Protein AF-A0A948Q595-F1 (afdb_monomer_lite)

Sequence (210 aa):
MTTESRTPGRPGGRPDWNRAIAPFSRSDTRKAVAQLLNTIIPYLAVLALMVISRVEGWPYAATLAMAPVAAALSIRIFIFFHDCCHDSYFTSRRANRIVGYITGILTFTPFDAWKRSHNIHHATAGDLDNRGTGDVWTMTVEEYLKAPRLTRLGYRLVRNPFFLLLVVPFWLSMIAYRIPDRGSGWGAVSSVMITNLALAGIFTVAALTV

Secondary structure (DSSP, 8-state):
------PPPPTTPPPTHHHHHGGGSS--HHHHHHHHHHHHHHHHHHHHHHHHHHHTT--HHHHHHHHHHHHHHHHHHHHHHHHHHTT-SSS-HHHHHHHHHHHHHHTT--HHHHHHHHHHHHHHTT-SSS--SS------HHHHHHS-HHHHHHHHHHTSHHIIIIIHHHHHHHTGGGSPPTTS-HHHHHHHHHHHHHHHHHHHHHHHH-

Structure (mmCIF, N/CA/C/O backbone):
data_AF-A0A948Q595-F1
#
_entry.id   AF-A0A948Q595-F1
#
loop_
_atom_site.group_PDB
_atom_site.id
_atom_site.type_symbol
_atom_site.label_atom_id
_atom_site.label_alt_id
_atom_site.label_comp_id
_atom_site.label_asym_id
_atom_site.label_entity_id
_atom_site.label_seq_id
_atom_site.pdbx_PDB_ins_code
_atom_site.Cartn_x
_atom_site.Cartn_y
_atom_site.Cartn_z
_atom_site.occupancy
_atom_site.B_iso_or_equiv
_atom_site.auth_seq_id
_atom_site.auth_comp_id
_atom_site.auth_asym_id
_atom_site.auth_atom_id
_atom_site.pdbx_PDB_model_num
ATOM 1 N N . MET A 1 1 ? -2.952 29.008 -37.818 1.00 40.03 1 MET A N 1
ATOM 2 C CA . MET A 1 1 ? -2.455 27.654 -37.497 1.00 40.03 1 MET A CA 1
ATOM 3 C C . MET A 1 1 ? -0.938 27.751 -37.409 1.00 40.03 1 MET A C 1
ATOM 5 O O . MET A 1 1 ? -0.255 27.614 -38.410 1.00 40.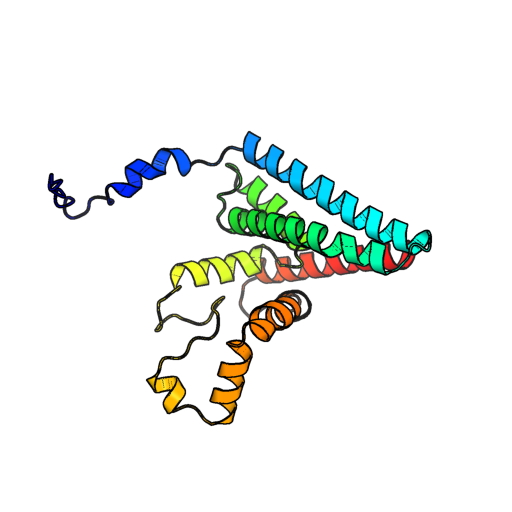03 1 MET A O 1
ATOM 9 N N . THR A 1 2 ? -0.417 28.173 -36.256 1.00 37.12 2 THR A N 1
ATOM 10 C CA . THR A 1 2 ? 1.023 28.371 -36.043 1.00 37.12 2 THR A CA 1
ATOM 11 C C . THR A 1 2 ? 1.636 27.040 -35.635 1.00 37.12 2 THR A C 1
ATOM 13 O O . THR A 1 2 ? 1.419 26.556 -34.528 1.00 37.12 2 THR A O 1
ATOM 16 N N . THR A 1 3 ? 2.350 26.416 -36.564 1.00 43.66 3 THR A N 1
ATOM 17 C CA . THR A 1 3 ? 3.189 25.246 -36.317 1.00 43.66 3 THR A CA 1
ATOM 18 C C . THR A 1 3 ? 4.370 25.658 -35.442 1.00 43.66 3 THR A C 1
ATOM 20 O O . THR A 1 3 ? 5.313 26.274 -35.935 1.00 43.66 3 THR A O 1
ATOM 23 N N . GLU A 1 4 ? 4.323 25.343 -34.148 1.00 45.69 4 GLU A N 1
ATOM 24 C CA . GLU A 1 4 ? 5.516 25.388 -33.301 1.00 45.69 4 GLU A CA 1
ATOM 25 C C . GLU A 1 4 ? 6.527 24.359 -33.818 1.00 45.69 4 GLU A C 1
ATOM 27 O O . GLU A 1 4 ? 6.273 23.151 -33.845 1.00 45.69 4 GLU A O 1
ATOM 32 N N . SER A 1 5 ? 7.683 24.848 -34.264 1.00 44.41 5 SER A N 1
ATOM 33 C CA . SER A 1 5 ? 8.807 24.015 -34.665 1.00 44.41 5 SER A CA 1
ATOM 34 C C . SER A 1 5 ? 9.354 23.283 -33.438 1.00 44.41 5 SER A C 1
ATOM 36 O O . SER A 1 5 ? 9.966 23.899 -32.565 1.00 44.41 5 SER A O 1
ATOM 38 N N . ARG A 1 6 ? 9.164 21.962 -33.369 1.00 51.53 6 ARG A N 1
ATOM 39 C CA . ARG A 1 6 ? 9.887 21.114 -32.415 1.00 51.53 6 ARG A CA 1
ATOM 40 C C . ARG A 1 6 ? 11.368 21.123 -32.778 1.00 51.53 6 ARG A C 1
ATOM 42 O O . ARG A 1 6 ? 11.772 20.500 -33.758 1.00 51.53 6 ARG A O 1
ATOM 49 N N . THR A 1 7 ? 12.173 21.824 -31.991 1.00 52.84 7 THR A N 1
ATOM 50 C CA . THR A 1 7 ? 13.632 21.749 -32.066 1.00 52.84 7 THR A CA 1
ATOM 51 C C . THR A 1 7 ? 14.056 20.295 -31.814 1.00 52.84 7 THR A C 1
ATOM 53 O O . THR A 1 7 ? 13.640 19.721 -30.804 1.00 52.84 7 THR A O 1
ATOM 56 N N . PRO A 1 8 ? 14.854 19.659 -32.689 1.00 51.06 8 PRO A N 1
ATOM 57 C CA . PRO A 1 8 ? 15.355 18.317 -32.426 1.00 51.06 8 PRO A CA 1
ATOM 58 C C . PRO A 1 8 ? 16.259 18.371 -31.191 1.00 51.06 8 PRO A C 1
ATOM 60 O O . PRO A 1 8 ? 17.241 19.116 -31.165 1.00 51.06 8 PRO A O 1
ATOM 63 N N . GLY A 1 9 ? 15.916 17.610 -30.151 1.00 54.44 9 GLY A N 1
ATOM 64 C CA . GLY A 1 9 ? 16.752 17.487 -28.960 1.00 54.44 9 GLY A CA 1
ATOM 65 C C . GLY A 1 9 ? 18.162 17.021 -29.338 1.00 54.44 9 GLY A C 1
ATOM 66 O O . GLY A 1 9 ? 18.325 16.113 -30.152 1.00 54.44 9 GLY A O 1
ATOM 67 N N . ARG A 1 10 ? 19.188 17.659 -28.759 1.00 52.84 10 ARG A N 1
ATOM 68 C CA . ARG A 1 10 ? 20.603 17.284 -28.942 1.00 52.84 10 ARG A CA 1
ATOM 69 C C . ARG A 1 10 ? 20.800 15.775 -28.693 1.00 52.84 10 ARG A C 1
ATOM 71 O O . ARG A 1 10 ? 20.307 15.291 -27.670 1.00 52.84 10 ARG A O 1
ATOM 78 N N . PRO A 1 11 ? 21.573 15.047 -29.527 1.00 48.09 11 PRO A N 1
ATOM 79 C CA . PRO A 1 11 ? 21.903 13.651 -29.251 1.00 48.09 11 PRO A CA 1
ATOM 80 C C . PRO A 1 11 ? 22.629 13.562 -27.901 1.00 48.09 11 PRO A C 1
ATOM 82 O O . PRO A 1 11 ? 23.635 14.238 -27.694 1.00 48.09 11 PRO A O 1
ATOM 85 N N . GLY A 1 12 ? 22.081 12.791 -26.958 1.00 64.50 12 GLY A N 1
ATOM 86 C CA . GLY A 1 12 ? 22.625 12.631 -25.601 1.00 64.50 12 GLY A CA 1
ATOM 87 C C . GLY A 1 12 ? 22.124 13.632 -24.546 1.00 64.50 12 GLY A C 1
ATOM 88 O O . GLY A 1 12 ? 22.499 13.523 -23.380 1.00 64.50 12 GLY A O 1
ATOM 89 N N . GLY A 1 13 ? 21.263 14.591 -24.907 1.00 72.12 13 GLY A N 1
ATOM 90 C CA . GLY A 1 13 ? 20.607 15.484 -23.947 1.00 72.12 13 GLY A CA 1
ATOM 91 C C . GLY A 1 13 ? 19.367 14.845 -23.314 1.00 72.12 13 GLY A C 1
ATOM 92 O O . GLY A 1 13 ? 18.586 14.185 -23.995 1.00 72.12 13 GLY A O 1
ATOM 93 N N . ARG A 1 14 ? 19.144 15.064 -22.010 1.00 79.62 14 ARG A N 1
ATOM 94 C CA . ARG A 1 14 ? 17.856 14.725 -21.381 1.00 79.62 14 ARG A CA 1
ATOM 95 C C . ARG A 1 14 ? 16.723 15.477 -22.109 1.00 79.62 14 ARG A C 1
ATOM 97 O O . ARG A 1 14 ? 16.897 16.671 -22.347 1.00 79.62 14 ARG A O 1
ATOM 104 N N . PRO A 1 15 ? 15.581 14.828 -22.413 1.00 87.06 15 PRO A N 1
ATOM 105 C CA . PRO A 1 15 ? 14.435 15.476 -23.054 1.00 87.06 15 PRO A CA 1
ATOM 106 C C . PRO A 1 15 ? 13.985 16.763 -22.350 1.00 87.06 15 PRO A C 1
ATOM 108 O O . PRO A 1 15 ? 14.062 16.836 -21.123 1.00 87.06 15 PRO A O 1
ATOM 111 N N . ASP A 1 16 ? 13.436 17.728 -23.093 1.00 86.50 16 ASP A N 1
ATOM 112 C CA . ASP A 1 16 ? 13.037 19.045 -22.563 1.00 86.50 16 ASP A CA 1
ATOM 113 C C . ASP A 1 16 ? 12.030 18.968 -21.406 1.00 86.50 16 ASP A C 1
ATOM 115 O O . ASP A 1 16 ? 12.093 19.766 -20.465 1.00 86.50 16 ASP A O 1
ATOM 119 N N . TRP A 1 17 ? 11.164 17.948 -21.401 1.00 90.06 17 TRP A N 1
ATOM 120 C CA . TRP A 1 17 ? 10.219 17.719 -20.307 1.00 90.06 17 TRP A CA 1
ATOM 121 C C . TRP A 1 17 ? 10.916 17.494 -18.957 1.00 90.06 17 TRP A C 1
ATOM 123 O O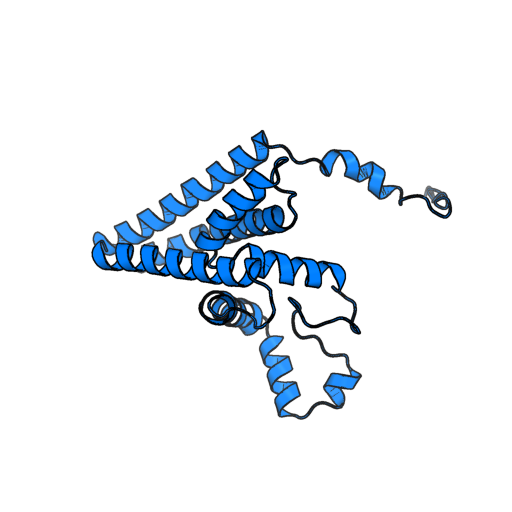 . TRP A 1 17 ? 10.357 17.873 -17.933 1.00 90.06 17 TRP A O 1
ATOM 133 N N . ASN A 1 18 ? 12.157 16.981 -18.923 1.00 90.50 18 ASN A N 1
ATOM 134 C CA . ASN A 1 18 ? 12.906 16.817 -17.670 1.00 90.50 18 ASN A CA 1
ATOM 135 C C . ASN A 1 18 ? 13.156 18.155 -16.968 1.00 90.50 18 ASN A C 1
ATOM 137 O O . ASN A 1 18 ? 13.103 18.223 -15.742 1.00 90.50 18 ASN A O 1
ATOM 141 N N . ARG A 1 19 ? 13.430 19.225 -17.728 1.00 87.81 19 ARG A N 1
ATOM 142 C CA . ARG A 1 19 ? 13.610 20.566 -17.151 1.00 87.81 19 ARG A CA 1
ATOM 143 C C . ARG A 1 19 ? 12.286 21.119 -16.640 1.00 87.81 19 ARG A C 1
ATOM 145 O O . ARG A 1 19 ? 12.264 21.705 -15.563 1.00 87.81 19 ARG A O 1
ATOM 152 N N . ALA A 1 20 ? 11.200 20.884 -17.377 1.00 90.06 20 ALA A N 1
ATOM 153 C CA . ALA A 1 20 ? 9.863 21.319 -16.987 1.00 90.06 20 ALA A CA 1
ATOM 154 C C . ALA A 1 20 ? 9.392 20.667 -15.673 1.00 90.06 20 ALA A C 1
ATOM 156 O O . ALA A 1 20 ? 8.748 21.332 -14.865 1.00 90.06 20 ALA A O 1
ATOM 157 N N . ILE A 1 21 ? 9.750 19.399 -15.422 1.00 91.31 21 ILE A N 1
ATOM 158 C CA . ILE A 1 21 ? 9.333 18.688 -14.201 1.00 91.31 21 ILE A CA 1
ATOM 159 C C . ILE A 1 21 ? 10.307 18.817 -13.019 1.00 91.31 21 ILE A C 1
ATOM 161 O O . ILE A 1 21 ? 9.942 18.481 -11.894 1.00 91.31 21 ILE A O 1
ATOM 165 N N . ALA A 1 22 ? 11.532 19.308 -13.234 1.00 89.12 22 ALA A N 1
ATOM 166 C CA . ALA A 1 22 ? 12.565 19.398 -12.196 1.00 89.12 22 ALA A CA 1
ATOM 167 C C . ALA A 1 22 ? 12.146 20.158 -10.915 1.00 89.12 22 ALA A C 1
ATOM 169 O O . ALA A 1 22 ? 12.557 19.746 -9.827 1.00 89.12 22 ALA A O 1
ATOM 170 N N . PRO A 1 23 ? 11.322 21.227 -10.970 1.00 88.81 23 PRO A N 1
ATOM 171 C CA . PRO A 1 23 ? 10.823 21.876 -9.756 1.00 88.81 23 PRO A CA 1
ATOM 172 C C . PRO A 1 23 ? 9.921 20.970 -8.905 1.00 88.81 23 PRO A C 1
ATOM 174 O O . PRO A 1 23 ? 9.866 21.131 -7.688 1.00 88.81 23 PRO A O 1
ATOM 177 N N . PHE A 1 24 ? 9.243 20.005 -9.532 1.00 85.88 24 PHE A N 1
ATOM 178 C CA . PHE A 1 24 ? 8.304 19.085 -8.886 1.00 85.88 24 PHE A CA 1
ATOM 179 C C . PHE A 1 24 ? 8.958 17.775 -8.431 1.00 85.88 24 PHE A C 1
ATOM 181 O O . PHE A 1 24 ? 8.315 16.971 -7.768 1.00 85.88 24 PHE A O 1
ATOM 188 N N . SER A 1 25 ? 10.238 17.553 -8.749 1.00 85.44 25 SER A N 1
ATOM 189 C CA . SER A 1 25 ? 10.949 16.314 -8.413 1.00 85.44 25 SER A CA 1
ATOM 190 C C . SER A 1 25 ? 11.622 16.342 -7.034 1.00 85.44 25 SER A C 1
ATOM 192 O O . SER A 1 25 ? 12.403 15.445 -6.719 1.00 85.44 25 SER A O 1
ATOM 194 N N . ARG A 1 26 ? 11.415 17.399 -6.236 1.00 86.88 26 ARG A N 1
ATOM 195 C CA . ARG A 1 26 ? 12.041 17.562 -4.917 1.00 86.88 26 ARG A CA 1
ATOM 196 C C . ARG A 1 26 ? 11.044 17.259 -3.805 1.00 86.88 26 ARG A C 1
ATOM 198 O O . ARG A 1 26 ? 9.990 17.885 -3.729 1.00 86.88 26 ARG A O 1
ATOM 205 N N . SER A 1 27 ? 11.422 16.352 -2.910 1.00 90.56 27 SER A N 1
ATOM 206 C CA . SER A 1 27 ? 10.659 16.052 -1.700 1.00 90.56 27 SER A CA 1
ATOM 207 C C . SER A 1 27 ? 10.638 17.253 -0.749 1.00 90.56 27 SER A C 1
ATOM 209 O O . SER A 1 27 ? 11.645 17.941 -0.570 1.00 90.56 27 SER A O 1
ATOM 211 N N . ASP A 1 28 ? 9.500 17.472 -0.093 1.00 93.88 28 ASP A N 1
ATOM 212 C CA . ASP A 1 28 ? 9.293 18.522 0.906 1.00 93.88 28 ASP A CA 1
ATOM 213 C C . ASP A 1 28 ? 8.810 17.875 2.208 1.00 93.88 28 ASP A C 1
ATOM 215 O O . ASP A 1 28 ? 7.658 17.453 2.327 1.00 93.88 28 ASP A O 1
ATOM 219 N N . THR A 1 29 ? 9.703 17.795 3.198 1.00 95.62 29 THR A N 1
ATOM 220 C CA . THR A 1 29 ? 9.430 17.124 4.476 1.00 95.62 29 THR A CA 1
ATOM 221 C C . THR A 1 29 ? 8.251 17.741 5.222 1.00 95.62 29 THR A C 1
ATOM 223 O O . THR A 1 29 ? 7.499 17.015 5.867 1.00 95.62 29 THR A O 1
ATOM 226 N N . ARG A 1 30 ? 8.034 19.059 5.127 1.00 96.19 30 ARG A N 1
ATOM 227 C CA . ARG A 1 30 ? 6.915 19.709 5.823 1.00 96.19 30 ARG A CA 1
ATOM 228 C C . ARG A 1 30 ? 5.587 19.270 5.216 1.00 96.19 30 ARG A C 1
ATOM 230 O O . ARG A 1 30 ? 4.665 18.922 5.954 1.00 96.19 30 ARG A O 1
ATOM 237 N N . LYS A 1 31 ? 5.501 19.248 3.883 1.00 95.31 31 LYS A N 1
ATOM 238 C CA . LYS A 1 31 ? 4.316 18.743 3.174 1.00 95.31 31 LYS A CA 1
ATOM 239 C C . LYS A 1 31 ? 4.100 17.257 3.446 1.00 95.31 31 LYS A C 1
ATOM 241 O O . LYS A 1 31 ? 2.976 16.874 3.751 1.00 95.31 31 LYS A O 1
ATOM 246 N N . ALA A 1 32 ? 5.163 16.453 3.416 1.00 96.69 32 ALA A N 1
ATOM 247 C CA . ALA A 1 32 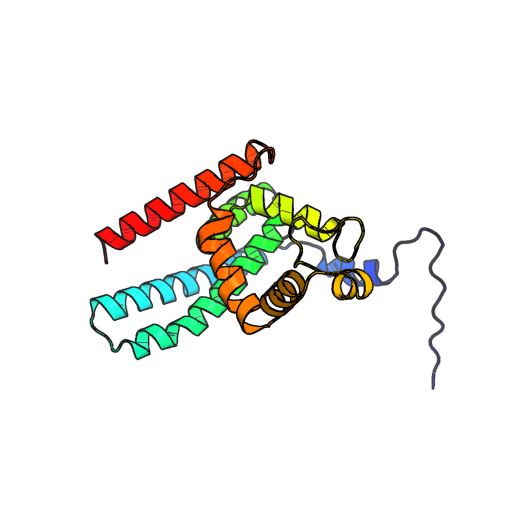? 5.098 15.021 3.697 1.00 96.69 32 ALA A CA 1
ATOM 248 C C . ALA A 1 32 ? 4.572 14.729 5.115 1.00 96.69 32 ALA A C 1
ATOM 250 O O . ALA A 1 32 ? 3.690 13.890 5.283 1.00 96.69 32 ALA A O 1
ATOM 251 N N . VAL A 1 33 ? 5.037 15.458 6.139 1.00 98.06 33 VAL A N 1
ATOM 252 C CA . VAL A 1 33 ? 4.518 15.318 7.513 1.00 98.06 33 VAL A CA 1
ATOM 253 C C . VAL A 1 33 ? 3.052 15.743 7.598 1.00 98.06 33 VAL A C 1
ATOM 255 O O . VAL A 1 33 ? 2.242 15.011 8.163 1.00 98.06 33 VAL A O 1
ATOM 258 N N . ALA A 1 34 ? 2.679 16.884 7.012 1.00 98.19 34 ALA A N 1
ATOM 259 C CA . ALA A 1 34 ? 1.292 17.349 7.029 1.00 98.19 34 ALA A CA 1
ATOM 260 C C . ALA A 1 34 ? 0.336 16.347 6.352 1.00 98.19 34 ALA A C 1
ATOM 262 O O . ALA A 1 34 ? -0.736 16.065 6.885 1.00 98.19 34 ALA A O 1
ATOM 263 N N . GLN A 1 35 ? 0.741 15.776 5.212 1.00 97.81 35 GLN A N 1
ATOM 264 C CA . GLN A 1 35 ? -0.014 14.743 4.497 1.00 97.81 35 GLN A CA 1
ATOM 265 C C . GLN A 1 35 ? -0.075 13.416 5.260 1.00 97.81 35 GLN A C 1
ATOM 267 O O . GLN A 1 35 ? -1.102 12.741 5.254 1.00 97.81 35 GLN A O 1
ATOM 272 N N . LEU A 1 36 ? 1.003 13.049 5.953 1.00 98.19 36 LEU A N 1
ATOM 273 C CA . LEU A 1 36 ? 1.023 11.847 6.777 1.00 98.19 36 LEU A CA 1
ATOM 274 C C . LEU A 1 36 ? 0.016 11.972 7.929 1.00 98.19 36 LEU A C 1
ATOM 276 O O . LEU A 1 36 ? -0.825 11.094 8.113 1.00 98.19 36 LEU A O 1
ATOM 280 N N . LEU A 1 37 ? 0.054 13.089 8.661 1.00 98.12 37 LEU A N 1
ATOM 281 C CA . LEU A 1 37 ? -0.832 13.338 9.801 1.00 98.12 37 LEU A CA 1
ATOM 282 C C . LEU A 1 37 ? -2.298 13.459 9.375 1.00 98.12 37 LEU A C 1
ATOM 284 O O . LEU A 1 37 ? -3.160 12.825 9.980 1.00 98.12 37 LEU A O 1
ATOM 288 N N . ASN A 1 38 ? -2.584 14.206 8.302 1.00 97.94 38 ASN A N 1
ATOM 289 C CA . ASN A 1 38 ? -3.955 14.388 7.815 1.00 97.94 38 ASN A CA 1
ATOM 290 C C . ASN A 1 38 ? -4.562 13.140 7.152 1.00 97.94 38 ASN A C 1
ATOM 292 O O . ASN A 1 38 ? -5.722 13.176 6.757 1.00 97.94 38 ASN A O 1
ATOM 296 N N . THR A 1 39 ? -3.799 12.051 7.038 1.00 98.38 39 THR A N 1
ATOM 297 C CA . THR A 1 39 ? -4.283 10.764 6.528 1.00 98.38 39 THR A CA 1
ATOM 298 C C . THR A 1 39 ? -4.323 9.713 7.634 1.00 98.38 39 THR A C 1
ATOM 300 O O . THR A 1 39 ? -5.356 9.074 7.820 1.00 98.38 39 THR A O 1
ATOM 303 N N . ILE A 1 40 ? -3.240 9.551 8.407 1.00 98.25 40 ILE A N 1
ATOM 304 C CA . ILE A 1 40 ? -3.169 8.537 9.469 1.00 98.25 40 ILE A CA 1
ATOM 305 C C . ILE A 1 40 ? -4.154 8.848 10.598 1.00 98.25 40 ILE A C 1
ATOM 307 O O . ILE A 1 40 ? -4.838 7.937 11.054 1.00 98.25 40 ILE A O 1
ATOM 311 N N . ILE A 1 41 ? -4.269 10.109 11.037 1.00 98.44 41 ILE A N 1
ATOM 312 C CA . ILE A 1 41 ? -5.171 10.455 12.146 1.00 98.44 41 ILE A CA 1
ATOM 313 C C . ILE A 1 41 ? -6.635 10.170 11.769 1.00 98.44 41 ILE A C 1
ATOM 315 O O . ILE A 1 41 ? -7.281 9.426 12.508 1.00 98.44 41 ILE A O 1
ATOM 319 N N . PRO A 1 42 ? -7.169 10.653 10.625 1.00 98.50 42 PRO A N 1
ATOM 320 C CA . PRO A 1 42 ? -8.527 10.297 10.217 1.00 98.50 42 PRO A CA 1
ATOM 321 C C . PRO A 1 42 ? -8.720 8.799 9.995 1.00 98.50 42 PRO A C 1
ATOM 323 O O . PRO A 1 42 ? -9.771 8.274 10.342 1.00 98.50 42 PRO A O 1
ATOM 326 N N . TYR A 1 43 ? -7.718 8.092 9.460 1.00 98.44 43 TYR A N 1
ATOM 327 C CA . TYR A 1 43 ? -7.814 6.647 9.252 1.00 98.44 43 TYR A CA 1
ATOM 328 C C . TYR A 1 43 ? -8.010 5.904 10.574 1.00 98.44 43 TYR A C 1
ATOM 330 O O . TYR A 1 43 ? -8.957 5.135 10.717 1.00 98.44 43 TYR A O 1
ATOM 338 N N . LEU A 1 44 ? -7.162 6.189 11.567 1.00 97.50 44 LEU A N 1
ATOM 339 C CA . LEU A 1 44 ? -7.275 5.592 12.896 1.00 97.50 44 LEU A CA 1
ATOM 340 C C . LEU A 1 44 ? -8.572 6.008 13.601 1.00 97.50 44 LEU A C 1
ATOM 342 O O . LEU A 1 44 ? -9.187 5.176 14.261 1.00 97.50 44 LEU A O 1
ATOM 346 N N . ALA A 1 45 ? -9.024 7.253 13.425 1.00 98.19 45 ALA A N 1
ATOM 347 C CA . ALA A 1 45 ? -10.295 7.719 13.974 1.00 98.19 45 ALA A CA 1
ATOM 348 C C . ALA A 1 45 ? -11.495 6.964 13.380 1.00 98.19 45 ALA A C 1
ATOM 350 O O . ALA A 1 45 ? -12.384 6.552 14.121 1.00 98.19 45 ALA A O 1
ATOM 351 N N . VAL A 1 46 ? -11.507 6.729 12.062 1.00 98.12 46 VAL A N 1
ATOM 352 C CA . VAL A 1 46 ? -12.559 5.940 11.403 1.00 98.12 46 VAL A CA 1
ATOM 353 C C . VAL A 1 46 ? -12.525 4.489 11.881 1.00 98.12 46 VAL A C 1
ATOM 355 O O . VAL A 1 46 ? -13.574 3.947 12.212 1.00 98.12 46 VAL A O 1
ATOM 358 N N . LEU A 1 47 ? -11.345 3.869 11.990 1.00 95.88 47 LEU A N 1
ATOM 359 C CA . LEU A 1 47 ? -11.229 2.509 12.530 1.00 95.88 47 LEU A CA 1
ATOM 360 C C . LEU A 1 47 ? -11.726 2.417 13.979 1.00 95.88 47 LEU A C 1
ATOM 362 O O . LEU A 1 47 ? -12.475 1.501 14.311 1.00 95.88 47 LEU A O 1
ATOM 366 N N . ALA A 1 48 ? -11.361 3.380 14.829 1.00 95.19 48 ALA A N 1
ATOM 367 C CA . ALA A 1 48 ? -11.841 3.443 16.204 1.00 95.19 48 ALA A CA 1
ATOM 368 C C . ALA A 1 48 ? -13.367 3.601 16.257 1.00 95.19 48 ALA A C 1
ATOM 370 O O . ALA A 1 48 ? -14.028 2.888 17.006 1.00 95.19 48 ALA A O 1
ATOM 371 N N . LEU A 1 49 ? -13.946 4.466 15.418 1.00 96.81 49 LEU A N 1
ATOM 372 C CA . LEU A 1 49 ? -15.395 4.644 15.339 1.00 96.81 49 LEU A CA 1
ATOM 373 C C . LEU A 1 49 ? -16.105 3.379 14.837 1.00 96.81 49 LEU A C 1
ATOM 375 O O . LEU A 1 49 ? -17.176 3.040 15.335 1.00 96.81 49 LEU A O 1
ATOM 379 N N . MET A 1 50 ? -15.502 2.641 13.901 1.00 96.00 50 MET A N 1
ATOM 380 C CA . MET A 1 50 ? -16.014 1.339 13.473 1.00 96.00 50 MET A CA 1
ATOM 381 C C . MET A 1 50 ? -16.041 0.346 14.639 1.00 96.00 50 MET A C 1
ATOM 383 O O . MET A 1 50 ? -17.066 -0.300 14.839 1.00 96.00 50 MET A O 1
ATOM 387 N N . VAL A 1 51 ? -14.980 0.267 15.446 1.00 93.81 51 VAL A N 1
ATOM 388 C CA . VAL A 1 51 ? -14.942 -0.583 16.649 1.00 93.81 51 VAL A CA 1
ATOM 389 C C . VAL A 1 51 ? -15.992 -0.147 17.674 1.00 93.81 51 VAL A C 1
ATOM 391 O O . VAL A 1 51 ? -16.806 -0.971 18.085 1.00 93.81 51 VAL A O 1
ATOM 394 N N . ILE A 1 52 ? -16.052 1.145 18.014 1.00 94.81 52 ILE A N 1
ATOM 395 C CA . ILE A 1 52 ? -17.049 1.708 18.942 1.00 94.81 52 ILE A CA 1
ATOM 396 C C . ILE A 1 52 ? -18.465 1.383 18.465 1.00 94.81 52 ILE A C 1
ATOM 398 O O . ILE A 1 52 ? -19.282 0.910 19.245 1.00 94.81 52 ILE A O 1
ATOM 402 N N . SER A 1 53 ? -18.746 1.538 17.168 1.00 95.81 53 SER A N 1
ATOM 403 C CA . SER A 1 53 ? -20.062 1.214 16.611 1.00 95.81 53 SER A CA 1
ATOM 404 C C . SER A 1 53 ? -20.447 -0.257 16.811 1.00 95.81 53 SER A C 1
ATOM 406 O O . SER A 1 53 ? -21.629 -0.576 16.902 1.00 95.81 53 SER A O 1
ATOM 408 N N . ARG A 1 54 ? -19.471 -1.173 16.892 1.00 92.69 54 ARG A N 1
ATOM 409 C CA . ARG A 1 54 ? -19.736 -2.589 17.175 1.00 92.69 54 ARG A CA 1
ATOM 410 C C . ARG A 1 54 ? -19.957 -2.850 18.657 1.00 92.69 54 ARG A C 1
ATOM 412 O O . ARG A 1 54 ? -20.903 -3.562 18.977 1.00 92.69 54 ARG A O 1
ATOM 419 N N . VAL A 1 55 ? -19.130 -2.267 19.521 1.00 92.06 55 VAL A N 1
ATOM 420 C CA . VAL A 1 55 ? -19.227 -2.419 20.982 1.00 92.06 55 VAL A CA 1
ATOM 421 C C . VAL A 1 55 ? -20.536 -1.824 21.512 1.00 92.06 55 VAL A C 1
ATOM 423 O O . VAL A 1 55 ? -21.241 -2.470 22.277 1.00 92.06 55 VAL A O 1
ATOM 426 N N . GLU A 1 56 ? -20.922 -0.647 21.019 1.00 95.06 56 GLU A N 1
ATOM 427 C CA . GLU A 1 56 ? -22.144 0.070 21.416 1.00 95.06 56 GLU A CA 1
ATOM 428 C C . GLU A 1 56 ? -23.411 -0.432 20.691 1.00 95.06 56 GLU A C 1
ATOM 430 O O . GLU A 1 56 ? -24.482 0.164 20.797 1.00 95.06 56 GLU A O 1
ATOM 435 N N . GLY A 1 57 ? -23.309 -1.505 19.899 1.00 94.81 57 GLY A N 1
ATOM 436 C CA . GLY A 1 57 ? -24.469 -2.148 19.277 1.00 94.81 57 GLY A CA 1
ATOM 437 C C . GLY A 1 57 ? -25.155 -1.341 18.168 1.00 94.81 57 GLY A C 1
ATOM 438 O O . GLY A 1 57 ? -26.350 -1.518 17.931 1.00 94.81 57 GLY A O 1
ATOM 439 N N . TRP A 1 58 ? -24.432 -0.470 17.456 1.00 96.94 58 TRP A N 1
ATOM 440 C CA . TRP A 1 58 ? -24.999 0.276 16.330 1.00 96.94 58 TRP A CA 1
ATOM 441 C C . TRP A 1 58 ? -25.434 -0.677 15.198 1.00 96.94 58 TRP A C 1
ATOM 443 O O . TRP A 1 58 ? -24.877 -1.779 15.043 1.00 96.94 58 TRP A O 1
ATOM 453 N N . PRO A 1 59 ? -26.388 -0.257 14.339 1.00 96.75 59 PRO A N 1
ATOM 454 C CA . PRO A 1 59 ? -26.764 -1.029 13.163 1.00 96.75 59 PRO A CA 1
ATOM 455 C C . PRO A 1 59 ? -25.542 -1.351 12.302 1.00 96.75 59 PRO A C 1
ATOM 457 O O . PRO A 1 59 ? -24.736 -0.473 11.998 1.00 96.75 59 PRO A O 1
ATOM 460 N N . TYR A 1 60 ? -25.429 -2.599 11.846 1.00 94.94 60 TYR A N 1
ATOM 461 C CA . TYR A 1 60 ? -24.279 -3.049 11.051 1.00 94.94 60 TYR A CA 1
ATOM 462 C C . TYR A 1 60 ? -24.057 -2.194 9.791 1.00 94.94 60 TYR A C 1
ATOM 464 O O . TYR A 1 60 ? -22.922 -1.925 9.402 1.00 94.94 60 TYR A O 1
ATOM 472 N N . ALA A 1 61 ? -25.144 -1.692 9.197 1.00 97.06 61 ALA A N 1
ATOM 473 C CA . ALA A 1 61 ? -25.099 -0.778 8.062 1.00 97.06 61 ALA A CA 1
ATOM 474 C C . ALA A 1 61 ? -24.329 0.523 8.360 1.00 97.06 61 ALA A C 1
ATOM 476 O O . ALA A 1 61 ? -23.629 1.015 7.481 1.00 97.06 61 ALA A O 1
ATOM 477 N N . ALA A 1 62 ? -24.402 1.053 9.588 1.00 95.69 62 ALA A N 1
ATOM 478 C CA . ALA A 1 62 ? -23.645 2.241 9.984 1.00 95.69 62 ALA A CA 1
ATOM 479 C C . ALA A 1 62 ? -22.136 1.954 10.002 1.00 95.69 62 ALA A C 1
ATOM 481 O O . ALA A 1 62 ? -21.351 2.750 9.490 1.00 95.69 62 ALA A O 1
ATOM 482 N N . THR A 1 63 ? -21.729 0.783 10.509 1.00 95.94 63 THR A N 1
ATOM 483 C CA . THR A 1 63 ? -20.330 0.340 10.453 1.00 95.94 63 THR A CA 1
ATOM 484 C C . THR A 1 63 ? -19.855 0.175 9.009 1.00 95.94 63 THR A C 1
ATOM 486 O O . THR A 1 63 ? -18.794 0.680 8.643 1.00 95.94 63 THR A O 1
ATOM 489 N N . LEU A 1 64 ? -20.650 -0.489 8.165 1.00 96.44 64 LEU A N 1
ATOM 490 C CA . LEU A 1 64 ? -20.313 -0.691 6.753 1.00 96.44 64 LEU A CA 1
ATOM 491 C C . LEU A 1 64 ? -20.237 0.621 5.965 1.00 96.44 64 LEU A C 1
ATOM 493 O O . LEU A 1 64 ? -19.383 0.749 5.091 1.00 96.44 64 LEU A O 1
ATOM 497 N N . ALA A 1 65 ? -21.074 1.610 6.284 1.00 97.00 65 ALA A N 1
ATOM 498 C CA . ALA A 1 65 ? -21.059 2.914 5.624 1.00 97.00 65 ALA A CA 1
ATOM 499 C C . ALA A 1 65 ? -19.741 3.684 5.836 1.00 97.00 65 ALA A C 1
ATOM 501 O O . ALA A 1 65 ? -19.394 4.535 5.020 1.00 97.00 65 ALA A O 1
ATOM 502 N N . MET A 1 66 ? -18.977 3.365 6.887 1.00 97.94 66 MET A N 1
ATOM 503 C CA . MET A 1 66 ? -17.649 3.938 7.133 1.00 97.94 66 MET A CA 1
ATOM 504 C C . MET A 1 66 ? -16.536 3.266 6.312 1.00 97.94 66 MET A C 1
ATOM 506 O O . MET A 1 66 ? -15.481 3.869 6.095 1.00 97.94 66 MET A O 1
ATOM 510 N N . ALA A 1 67 ? -16.760 2.047 5.809 1.00 96.44 67 ALA A N 1
ATOM 511 C CA . ALA A 1 67 ? -15.744 1.276 5.094 1.00 96.44 67 ALA A CA 1
ATOM 512 C C . ALA A 1 67 ? -15.209 1.971 3.823 1.00 96.44 67 ALA A C 1
ATOM 514 O O . ALA A 1 67 ? -13.992 1.956 3.636 1.00 96.44 67 ALA A O 1
ATOM 515 N N . PRO A 1 68 ? -16.023 2.642 2.976 1.00 97.62 68 PRO A N 1
ATOM 516 C CA . PRO A 1 68 ? -15.504 3.392 1.829 1.00 97.62 68 PRO A CA 1
ATOM 517 C C . PRO A 1 68 ? -14.536 4.515 2.226 1.00 97.62 68 PRO A C 1
ATOM 519 O O . PRO A 1 68 ? -13.541 4.742 1.540 1.00 97.62 68 PRO A O 1
ATOM 522 N N . VAL A 1 69 ? -14.789 5.190 3.353 1.00 97.69 69 VAL A N 1
ATOM 523 C CA . VAL A 1 69 ? -13.913 6.255 3.866 1.00 97.69 69 VAL A CA 1
ATOM 524 C C . VAL A 1 69 ? -12.595 5.662 4.364 1.00 97.69 69 VAL A C 1
ATOM 526 O O . VAL A 1 69 ? -11.524 6.147 3.997 1.00 97.69 69 VAL A O 1
ATOM 529 N N . ALA A 1 70 ? -12.662 4.573 5.137 1.00 97.81 70 ALA A N 1
ATOM 530 C CA . ALA A 1 70 ? -11.476 3.844 5.582 1.00 97.81 70 ALA A CA 1
ATOM 531 C C . ALA A 1 70 ? -10.647 3.329 4.393 1.00 97.81 70 ALA A C 1
ATOM 533 O O . ALA A 1 70 ? -9.424 3.458 4.401 1.00 97.81 70 ALA A O 1
ATOM 534 N N . ALA A 1 71 ? -11.303 2.810 3.350 1.00 96.00 71 ALA A N 1
ATOM 535 C CA . ALA A 1 71 ? -10.660 2.318 2.136 1.00 96.00 71 ALA A CA 1
ATOM 536 C C . ALA A 1 71 ? -9.976 3.438 1.334 1.00 96.00 71 ALA A C 1
ATOM 538 O O . ALA A 1 71 ? -8.844 3.279 0.888 1.00 96.00 71 ALA A O 1
ATOM 539 N N . ALA A 1 72 ? -10.616 4.600 1.180 1.00 97.56 72 ALA A N 1
ATOM 540 C CA . ALA A 1 72 ? -9.996 5.740 0.504 1.00 97.56 72 ALA A CA 1
ATOM 541 C C . ALA A 1 72 ? -8.731 6.223 1.240 1.00 97.56 72 ALA A C 1
ATOM 543 O O . ALA A 1 72 ? -7.706 6.512 0.617 1.00 97.56 72 ALA A O 1
ATOM 544 N N . LEU A 1 73 ? -8.781 6.269 2.575 1.00 98.50 73 LEU A N 1
ATOM 545 C CA . LEU A 1 73 ? -7.629 6.623 3.402 1.00 98.50 73 LEU A CA 1
ATOM 546 C C . LEU A 1 73 ? -6.540 5.543 3.358 1.00 98.50 73 LEU A C 1
ATOM 548 O O . LEU A 1 73 ? -5.364 5.888 3.256 1.00 98.50 73 LEU A O 1
ATOM 552 N N . SER A 1 74 ? -6.899 4.255 3.365 1.00 97.62 74 SER A N 1
ATOM 553 C CA . SER A 1 74 ? -5.926 3.159 3.275 1.00 97.62 74 SER A CA 1
ATOM 554 C C . SER A 1 74 ? -5.201 3.134 1.928 1.00 97.62 74 SER A C 1
ATOM 556 O O . SER A 1 74 ? -3.985 2.948 1.902 1.00 97.62 74 SER A O 1
ATOM 558 N N . ILE A 1 75 ? -5.894 3.432 0.821 1.00 97.19 75 ILE A N 1
ATOM 559 C CA . ILE A 1 75 ? -5.265 3.620 -0.495 1.00 97.19 75 ILE A CA 1
ATOM 560 C C . ILE A 1 75 ? -4.231 4.746 -0.431 1.00 97.19 75 ILE A C 1
ATOM 562 O O . ILE A 1 75 ? -3.114 4.597 -0.922 1.00 97.19 75 ILE A O 1
ATOM 566 N N . ARG A 1 76 ? -4.557 5.865 0.222 1.00 98.06 76 ARG A N 1
ATOM 567 C CA . ARG A 1 76 ? -3.613 6.976 0.382 1.00 98.06 76 ARG A CA 1
ATOM 568 C C . ARG A 1 76 ? -2.406 6.603 1.249 1.00 98.06 76 ARG A C 1
ATOM 570 O O . ARG A 1 76 ? -1.287 6.987 0.921 1.00 98.06 76 ARG A O 1
ATOM 577 N N . ILE A 1 77 ? -2.602 5.807 2.301 1.00 98.69 77 ILE A N 1
ATOM 578 C CA . ILE A 1 77 ? -1.500 5.246 3.100 1.00 98.69 77 ILE A CA 1
ATOM 579 C C . ILE A 1 77 ? -0.611 4.346 2.229 1.00 98.69 77 ILE A C 1
ATOM 581 O O . ILE A 1 77 ? 0.614 4.419 2.340 1.00 98.69 77 ILE A O 1
ATOM 585 N N . PHE A 1 78 ? -1.199 3.551 1.330 1.00 98.19 78 PHE A N 1
ATOM 586 C CA . PHE A 1 78 ? -0.443 2.732 0.382 1.00 98.19 78 PHE A CA 1
ATOM 587 C C . PHE A 1 78 ? 0.361 3.579 -0.617 1.00 98.19 78 PHE A C 1
ATOM 589 O O . PHE A 1 78 ? 1.496 3.234 -0.927 1.00 98.19 78 PHE A O 1
ATOM 596 N N . ILE A 1 79 ? -0.162 4.724 -1.067 1.00 98.31 79 ILE A N 1
ATOM 597 C CA . ILE A 1 79 ? 0.602 5.672 -1.899 1.00 98.31 79 ILE A CA 1
ATOM 598 C C . ILE A 1 79 ? 1.833 6.189 -1.135 1.00 98.31 79 ILE A C 1
ATOM 600 O O . ILE A 1 79 ? 2.938 6.192 -1.670 1.00 98.31 79 ILE A O 1
ATOM 604 N N . PHE A 1 80 ? 1.690 6.548 0.144 1.00 98.50 80 PHE A N 1
ATOM 605 C CA . PHE A 1 80 ? 2.836 6.983 0.954 1.00 98.50 80 PHE A CA 1
ATOM 606 C C . PHE A 1 80 ? 3.856 5.860 1.168 1.00 98.50 80 PHE A C 1
ATOM 608 O O . PHE A 1 80 ? 5.063 6.092 1.116 1.00 98.50 80 PHE A O 1
ATOM 615 N N . PHE A 1 81 ? 3.376 4.636 1.403 1.00 98.69 81 PHE A N 1
ATOM 616 C CA . PHE A 1 81 ? 4.202 3.432 1.473 1.00 98.69 81 PHE A CA 1
ATOM 617 C C . PHE A 1 81 ? 5.003 3.213 0.181 1.00 98.69 81 PHE A C 1
ATOM 619 O O . PHE A 1 81 ? 6.221 3.024 0.233 1.00 98.69 81 PHE A O 1
ATOM 626 N N . HIS A 1 82 ? 4.333 3.291 -0.968 1.00 98.31 82 HIS A N 1
ATOM 627 C CA . HIS A 1 82 ? 4.931 3.180 -2.294 1.00 98.31 82 HIS A CA 1
ATOM 628 C C . HIS A 1 82 ? 6.047 4.217 -2.495 1.00 98.31 82 HIS A C 1
ATOM 630 O O . HIS A 1 82 ? 7.168 3.867 -2.865 1.00 98.31 82 HIS A O 1
ATOM 636 N N . ASP A 1 83 ? 5.788 5.483 -2.176 1.00 97.88 83 ASP A N 1
ATOM 637 C CA . ASP A 1 83 ? 6.774 6.556 -2.342 1.00 97.88 83 ASP A CA 1
ATOM 638 C C . ASP A 1 83 ? 7.960 6.408 -1.374 1.00 97.88 83 ASP A C 1
ATOM 640 O O . ASP A 1 83 ? 9.109 6.697 -1.717 1.00 97.88 83 ASP A O 1
ATOM 644 N N . CYS A 1 84 ? 7.722 5.876 -0.170 1.00 98.44 84 CYS A N 1
ATOM 645 C CA . CYS A 1 84 ? 8.798 5.489 0.744 1.00 98.44 84 CYS A CA 1
ATOM 646 C C . CYS A 1 84 ? 9.662 4.354 0.165 1.00 98.44 84 CYS A C 1
ATOM 648 O O . CYS A 1 84 ? 10.876 4.335 0.390 1.00 98.44 84 CYS A O 1
ATOM 650 N N . CYS A 1 85 ? 9.083 3.424 -0.604 1.00 98.00 85 CYS A N 1
ATOM 651 C CA . CYS A 1 85 ? 9.850 2.371 -1.276 1.00 98.00 85 CYS A CA 1
ATOM 652 C C . CYS A 1 85 ? 10.818 2.955 -2.315 1.00 98.00 85 CYS A C 1
ATOM 654 O O . CYS A 1 85 ? 11.945 2.474 -2.434 1.00 98.00 85 CYS A O 1
ATOM 656 N N . HIS A 1 86 ? 10.440 4.059 -2.956 1.00 96.94 86 HIS A N 1
ATOM 657 C CA . HIS A 1 86 ? 11.287 4.819 -3.883 1.00 96.94 86 HIS A CA 1
ATOM 658 C C . HIS A 1 86 ? 12.239 5.815 -3.207 1.00 96.94 86 HIS A C 1
ATOM 660 O O . HIS A 1 86 ? 12.977 6.520 -3.890 1.00 96.94 86 HIS A O 1
ATOM 666 N N . ASP A 1 87 ? 12.240 5.884 -1.870 1.00 96.69 87 ASP A N 1
ATOM 667 C CA . ASP A 1 87 ? 12.966 6.893 -1.086 1.00 96.69 87 ASP A CA 1
ATOM 668 C C . ASP A 1 87 ? 12.614 8.349 -1.478 1.00 96.69 87 ASP A C 1
ATOM 670 O O . ASP A 1 87 ? 13.427 9.254 -1.282 1.00 96.69 87 ASP A O 1
ATOM 674 N N . SER A 1 88 ? 11.412 8.588 -2.021 1.00 95.75 88 SER A N 1
ATOM 675 C CA . SER A 1 88 ? 10.998 9.885 -2.579 1.00 95.75 88 SER A CA 1
ATOM 676 C C . SER A 1 88 ? 10.019 10.666 -1.697 1.00 95.75 88 SER A C 1
ATOM 678 O O . SER A 1 88 ? 9.867 11.873 -1.894 1.00 95.75 88 SER A O 1
ATOM 680 N N . TYR A 1 89 ? 9.383 10.029 -0.709 1.00 97.12 89 TYR A N 1
ATOM 681 C CA . TYR A 1 89 ? 8.372 10.686 0.128 1.00 97.12 89 TYR A CA 1
ATOM 682 C C . TYR A 1 89 ? 8.985 11.744 1.068 1.00 97.12 89 TYR A C 1
ATOM 684 O O . TYR A 1 89 ? 8.541 12.892 1.118 1.00 97.12 89 TYR A O 1
ATOM 692 N N . PHE A 1 90 ? 10.069 11.394 1.766 1.00 97.69 90 PHE A N 1
ATOM 693 C CA . PHE A 1 90 ? 10.887 12.307 2.570 1.00 97.69 90 PHE A CA 1
ATOM 694 C C . PHE A 1 90 ? 12.251 12.569 1.932 1.00 97.69 90 PHE A C 1
ATOM 696 O O . PHE A 1 90 ? 12.786 11.731 1.214 1.00 97.69 90 PHE A O 1
ATOM 703 N N . THR A 1 91 ? 12.890 13.680 2.309 1.00 95.56 91 THR A N 1
ATOM 704 C CA . THR A 1 91 ? 14.301 13.931 1.962 1.00 95.56 91 THR A CA 1
ATOM 705 C C . THR A 1 91 ? 15.267 12.957 2.652 1.00 95.56 91 THR A C 1
ATOM 707 O O . THR A 1 91 ? 16.348 12.677 2.139 1.00 95.56 91 THR A O 1
ATOM 710 N N . SER A 1 92 ? 14.893 12.423 3.821 1.00 97.12 92 SER A N 1
ATOM 711 C CA . SER A 1 92 ? 15.705 11.480 4.596 1.00 97.12 92 SER A CA 1
ATOM 712 C C . SER A 1 92 ? 15.345 10.031 4.279 1.00 97.12 92 SER A C 1
ATOM 714 O O . SER A 1 92 ? 14.239 9.577 4.570 1.00 97.12 92 SER A O 1
ATOM 716 N N . ARG A 1 93 ? 16.324 9.254 3.799 1.00 96.50 93 ARG A N 1
ATOM 717 C CA . ARG A 1 93 ? 16.185 7.800 3.581 1.00 96.50 93 ARG A CA 1
ATOM 718 C C . ARG A 1 93 ? 15.792 7.044 4.851 1.00 96.50 93 ARG A C 1
ATOM 720 O O . ARG A 1 93 ? 14.998 6.111 4.798 1.00 96.50 93 ARG A O 1
ATOM 727 N N . ARG A 1 94 ? 16.305 7.462 6.015 1.00 98.00 94 ARG A N 1
ATOM 728 C CA . ARG A 1 94 ? 15.933 6.850 7.300 1.00 98.00 94 ARG A CA 1
ATOM 729 C C . ARG A 1 94 ? 14.460 7.099 7.623 1.00 98.00 94 ARG A C 1
ATOM 731 O O . ARG A 1 94 ? 13.794 6.179 8.084 1.00 98.00 94 ARG A O 1
ATOM 738 N N . ALA A 1 95 ? 13.958 8.308 7.362 1.00 98.06 95 ALA A N 1
ATOM 739 C CA . ALA A 1 95 ? 12.547 8.631 7.558 1.00 98.06 95 ALA A CA 1
ATOM 740 C C . ALA A 1 95 ? 11.651 7.826 6.604 1.00 98.06 95 ALA A C 1
ATOM 742 O O . ALA A 1 95 ? 10.691 7.220 7.073 1.00 98.06 95 ALA A O 1
ATOM 743 N N . ASN A 1 96 ? 12.013 7.731 5.316 1.00 98.50 96 ASN A N 1
ATOM 744 C CA . ASN A 1 96 ? 11.316 6.876 4.345 1.00 98.50 96 ASN A CA 1
ATOM 745 C C . ASN A 1 96 ? 11.250 5.425 4.820 1.00 98.50 96 ASN A C 1
ATOM 747 O O . ASN A 1 96 ? 10.183 4.826 4.813 1.00 98.50 96 ASN A O 1
ATOM 751 N N . ARG A 1 97 ? 12.366 4.872 5.305 1.00 98.31 97 ARG A N 1
ATOM 752 C CA . ARG A 1 97 ? 12.382 3.501 5.819 1.00 98.31 97 ARG A CA 1
ATOM 753 C C . ARG A 1 97 ? 11.466 3.331 7.031 1.00 98.31 97 ARG A C 1
ATOM 755 O O . ARG A 1 97 ? 10.659 2.413 7.044 1.00 98.31 97 ARG A O 1
ATOM 762 N N . ILE A 1 98 ? 11.560 4.203 8.037 1.00 98.44 98 ILE A N 1
ATOM 763 C CA . ILE A 1 98 ? 10.729 4.097 9.250 1.00 98.44 98 ILE A CA 1
ATOM 764 C C . ILE A 1 98 ? 9.242 4.212 8.903 1.00 98.44 98 ILE A C 1
ATOM 766 O O . ILE A 1 98 ? 8.453 3.350 9.285 1.00 98.44 98 ILE A O 1
ATOM 770 N N . VAL A 1 99 ? 8.863 5.254 8.160 1.00 98.62 99 VAL A N 1
ATOM 771 C CA . VAL A 1 99 ? 7.463 5.479 7.790 1.00 98.62 99 VAL A CA 1
ATOM 772 C C . VAL A 1 99 ? 6.967 4.382 6.860 1.00 98.62 99 VAL A C 1
ATOM 774 O O . VAL A 1 99 ? 5.863 3.901 7.069 1.00 98.62 99 VAL A O 1
ATOM 777 N N . GLY A 1 100 ? 7.791 3.911 5.926 1.00 98.56 100 GLY A N 1
ATOM 778 C CA . GLY A 1 100 ? 7.477 2.782 5.057 1.00 98.56 100 GLY A CA 1
ATOM 779 C C . GLY A 1 100 ? 7.197 1.483 5.816 1.00 98.56 100 GLY A C 1
ATOM 780 O O . GLY A 1 100 ? 6.280 0.753 5.460 1.00 98.56 100 GLY A O 1
ATOM 781 N N . TYR A 1 101 ? 7.909 1.200 6.909 1.00 98.56 101 TYR A N 1
ATOM 782 C CA . TYR A 1 101 ? 7.567 0.064 7.772 1.00 98.56 101 TYR A CA 1
ATOM 783 C C . TYR A 1 101 ? 6.223 0.262 8.487 1.00 98.56 101 TYR A C 1
ATOM 785 O O . TYR A 1 101 ? 5.415 -0.664 8.527 1.00 98.56 101 TYR A O 1
ATOM 793 N N . ILE A 1 102 ? 5.958 1.460 9.018 1.00 98.50 102 ILE A N 1
ATOM 794 C CA . ILE A 1 102 ? 4.695 1.774 9.708 1.00 98.50 102 ILE A CA 1
ATOM 795 C C . ILE A 1 102 ? 3.509 1.663 8.742 1.00 98.50 102 ILE A C 1
ATOM 797 O O . ILE A 1 102 ? 2.545 0.950 9.019 1.00 98.50 102 ILE A O 1
ATOM 801 N N . THR A 1 103 ? 3.576 2.335 7.593 1.00 98.62 103 THR A N 1
ATOM 802 C CA . THR A 1 103 ? 2.512 2.309 6.581 1.00 98.62 103 THR A CA 1
ATOM 803 C C . THR A 1 103 ? 2.391 0.937 5.925 1.00 98.62 103 THR A C 1
ATOM 805 O O . THR A 1 103 ? 1.280 0.512 5.619 1.00 98.62 103 THR A O 1
ATOM 808 N N . GLY A 1 104 ? 3.495 0.198 5.794 1.00 98.12 104 GLY A N 1
ATOM 809 C CA . GLY A 1 104 ? 3.503 -1.197 5.362 1.00 98.12 104 GLY A CA 1
ATOM 810 C C . GLY A 1 104 ? 2.710 -2.099 6.304 1.00 98.12 104 GLY A C 1
ATOM 811 O O . GLY A 1 104 ? 1.867 -2.864 5.853 1.00 98.12 104 GLY A O 1
ATOM 812 N N . ILE A 1 105 ? 2.882 -1.962 7.623 1.00 98.25 105 ILE A N 1
ATOM 813 C CA . ILE A 1 105 ? 2.071 -2.704 8.604 1.00 98.25 105 ILE A CA 1
ATOM 814 C C . ILE A 1 105 ? 0.587 -2.341 8.470 1.00 98.25 105 ILE A C 1
ATOM 816 O O . ILE A 1 105 ? -0.243 -3.241 8.368 1.00 98.25 105 ILE A O 1
ATOM 820 N N . LEU A 1 106 ? 0.252 -1.047 8.390 1.00 97.31 106 LEU A N 1
ATOM 821 C CA . LEU A 1 106 ? -1.139 -0.587 8.230 1.00 97.31 106 LEU A CA 1
ATOM 822 C C . LEU A 1 106 ? -1.798 -1.077 6.930 1.00 97.31 106 LEU A C 1
ATOM 824 O O . LEU A 1 106 ? -3.018 -1.209 6.873 1.00 97.31 106 LEU A O 1
ATOM 828 N N . THR A 1 107 ? -0.998 -1.343 5.896 1.00 96.81 107 THR A N 1
ATOM 829 C CA . THR A 1 107 ? -1.439 -1.835 4.579 1.00 96.81 107 THR A CA 1
ATOM 830 C C . THR A 1 107 ? -1.135 -3.315 4.366 1.00 96.81 107 THR A C 1
ATOM 832 O O . THR A 1 107 ? -1.245 -3.811 3.247 1.00 96.81 107 THR A O 1
ATOM 835 N N . PHE A 1 108 ? -0.761 -4.041 5.425 1.00 97.50 108 PHE A N 1
ATOM 836 C CA . PHE A 1 108 ? -0.523 -5.483 5.378 1.00 97.50 108 PHE A CA 1
ATOM 837 C C . PHE A 1 108 ? 0.534 -5.884 4.333 1.00 97.50 108 PHE A C 1
ATOM 839 O O . PHE A 1 108 ? 0.449 -6.942 3.707 1.00 97.50 108 PHE A O 1
ATOM 846 N N . THR A 1 109 ? 1.559 -5.048 4.157 1.00 97.62 109 THR A N 1
ATOM 847 C CA . THR A 1 109 ? 2.583 -5.174 3.117 1.00 97.62 109 THR A CA 1
ATOM 848 C C . THR A 1 109 ? 4.000 -5.039 3.711 1.00 97.62 109 THR A C 1
ATOM 850 O O . THR A 1 109 ? 4.314 -4.033 4.348 1.00 97.62 109 THR A O 1
ATOM 853 N N . PRO A 1 110 ? 4.884 -6.042 3.545 1.00 97.69 110 PRO A N 1
ATOM 854 C CA . PRO A 1 110 ? 6.229 -6.034 4.118 1.00 97.69 110 PRO A CA 1
ATOM 855 C C . PRO A 1 110 ? 7.171 -5.115 3.335 1.00 97.69 110 PRO A C 1
ATOM 857 O O . PRO A 1 110 ? 7.463 -5.367 2.169 1.00 97.69 110 PRO A O 1
ATOM 860 N N . PHE A 1 111 ? 7.665 -4.059 3.985 1.00 97.94 111 PHE A N 1
ATOM 861 C CA . PHE A 1 111 ? 8.397 -2.961 3.345 1.00 97.94 111 PHE A CA 1
ATOM 862 C C . PHE A 1 111 ? 9.614 -3.380 2.504 1.00 97.94 111 PHE A C 1
ATOM 864 O O . PHE A 1 111 ? 9.594 -3.174 1.296 1.00 97.94 111 PHE A O 1
ATOM 871 N N . ASP A 1 112 ? 10.672 -3.964 3.084 1.00 97.06 112 ASP A N 1
ATOM 872 C CA . ASP A 1 112 ? 11.913 -4.228 2.327 1.00 97.06 112 ASP A CA 1
ATOM 873 C C . ASP A 1 112 ? 11.701 -5.331 1.265 1.00 97.06 112 ASP A C 1
ATOM 875 O O . ASP A 1 112 ? 12.282 -5.272 0.179 1.00 97.06 112 ASP A O 1
ATOM 879 N N . ALA A 1 113 ? 10.829 -6.311 1.541 1.00 96.38 113 ALA A N 1
ATOM 880 C CA . ALA A 1 113 ? 10.474 -7.356 0.579 1.00 96.38 113 ALA A CA 1
ATOM 881 C C . ALA A 1 113 ? 9.703 -6.784 -0.620 1.00 96.38 113 ALA A C 1
ATOM 883 O O . ALA A 1 113 ? 10.063 -7.046 -1.769 1.00 96.38 113 ALA A O 1
ATOM 884 N N . TRP A 1 114 ? 8.688 -5.961 -0.354 1.00 96.75 114 TRP A N 1
ATOM 885 C CA . TRP A 1 114 ? 7.882 -5.341 -1.396 1.00 96.75 114 TRP A CA 1
ATOM 886 C C . TRP A 1 114 ? 8.675 -4.289 -2.173 1.00 96.75 114 TRP A C 1
ATOM 888 O O . TRP A 1 114 ? 8.645 -4.304 -3.399 1.00 96.75 114 TRP A O 1
ATOM 898 N N . LYS A 1 115 ? 9.474 -3.448 -1.498 1.00 96.56 115 LYS A N 1
ATOM 899 C CA . LYS A 1 115 ? 10.395 -2.486 -2.132 1.00 96.56 115 LYS A CA 1
ATOM 900 C C . LYS A 1 115 ? 11.301 -3.176 -3.150 1.00 96.56 115 LYS A C 1
ATOM 902 O O . LYS A 1 115 ? 11.475 -2.669 -4.254 1.00 96.56 115 LYS A O 1
ATOM 907 N N . ARG A 1 116 ? 11.849 -4.352 -2.816 1.00 94.50 116 ARG A N 1
ATOM 908 C CA . ARG A 1 116 ? 12.663 -5.143 -3.750 1.00 94.50 116 ARG A CA 1
ATOM 909 C C . ARG A 1 116 ? 11.863 -5.568 -4.981 1.00 94.50 116 ARG A C 1
ATOM 911 O O . ARG A 1 116 ? 12.300 -5.280 -6.091 1.00 94.50 116 ARG A O 1
ATOM 918 N N . SER A 1 117 ? 10.725 -6.246 -4.805 1.00 93.69 117 SER A N 1
ATOM 919 C CA . SER A 1 117 ? 9.919 -6.713 -5.945 1.00 93.69 117 SER A CA 1
ATOM 920 C C . SER A 1 117 ? 9.389 -5.562 -6.794 1.00 93.69 117 SER A C 1
ATOM 922 O O . SER A 1 117 ? 9.338 -5.670 -8.012 1.00 93.69 117 SER A O 1
ATOM 924 N N . HIS A 1 118 ? 9.038 -4.450 -6.156 1.00 95.44 118 HIS A N 1
ATOM 925 C CA . HIS A 1 118 ? 8.492 -3.268 -6.807 1.00 95.44 118 HIS A CA 1
ATOM 926 C C . HIS A 1 118 ? 9.534 -2.517 -7.633 1.00 95.44 118 HIS A C 1
ATOM 928 O O . HIS A 1 118 ? 9.257 -2.074 -8.742 1.00 95.44 118 HIS A O 1
ATOM 934 N N . ASN A 1 119 ? 10.768 -2.424 -7.135 1.00 94.88 119 ASN A N 1
ATOM 935 C CA . ASN A 1 119 ? 11.867 -1.850 -7.906 1.00 94.88 119 ASN A CA 1
ATOM 936 C C . ASN A 1 119 ? 12.219 -2.712 -9.125 1.00 94.88 119 ASN A C 1
ATOM 938 O O . ASN A 1 119 ? 12.538 -2.160 -10.174 1.00 94.88 119 ASN A O 1
ATOM 942 N N . ILE A 1 120 ? 12.137 -4.045 -9.002 1.00 94.00 120 ILE A N 1
ATOM 943 C CA . ILE A 1 120 ? 12.291 -4.954 -10.148 1.00 94.00 120 ILE A CA 1
ATOM 944 C C . ILE A 1 120 ? 11.160 -4.708 -11.151 1.00 94.00 120 ILE A C 1
ATOM 946 O O . ILE A 1 120 ? 11.456 -4.434 -12.307 1.00 94.00 120 ILE A O 1
ATOM 950 N N . HIS A 1 121 ? 9.904 -4.688 -10.692 1.00 94.31 121 HIS A N 1
ATOM 951 C CA . HIS A 1 121 ? 8.745 -4.358 -11.524 1.00 94.31 121 HIS A CA 1
ATOM 952 C C . HIS A 1 121 ? 8.945 -3.043 -12.284 1.00 94.31 121 HIS A C 1
ATOM 954 O O . HIS A 1 121 ? 8.799 -3.011 -13.495 1.00 94.31 121 HIS A O 1
ATOM 960 N N . HIS A 1 122 ? 9.351 -1.958 -11.623 1.00 95.00 122 HIS A N 1
ATOM 961 C CA . HIS A 1 122 ? 9.595 -0.687 -12.310 1.00 95.00 122 HIS A CA 1
ATOM 962 C C . HIS A 1 122 ? 10.755 -0.725 -13.310 1.00 95.00 122 HIS A C 1
ATOM 964 O O . HIS A 1 122 ? 10.737 0.040 -14.274 1.00 95.00 122 HIS A O 1
ATOM 970 N N . ALA A 1 123 ? 11.756 -1.579 -13.094 1.00 94.44 123 ALA A N 1
ATOM 971 C CA . ALA A 1 123 ? 12.866 -1.752 -14.024 1.00 94.44 123 ALA A CA 1
ATOM 972 C C . ALA A 1 123 ? 12.477 -2.578 -15.262 1.00 94.44 123 ALA A C 1
ATOM 974 O O . ALA A 1 123 ? 13.060 -2.368 -16.322 1.00 94.44 123 ALA A O 1
ATOM 975 N N . THR A 1 124 ? 11.507 -3.491 -15.136 1.00 93.81 124 THR A N 1
ATOM 976 C CA . THR A 1 124 ? 11.097 -4.431 -16.196 1.00 93.81 124 THR A CA 1
ATOM 977 C C . THR A 1 124 ? 9.667 -4.207 -16.701 1.00 93.81 124 THR A C 1
ATOM 979 O O . THR A 1 124 ? 9.174 -4.960 -17.538 1.00 93.81 124 THR A O 1
ATOM 982 N N . ALA A 1 125 ? 8.965 -3.180 -16.219 1.00 90.69 125 ALA A N 1
ATOM 983 C CA . ALA A 1 125 ? 7.577 -2.918 -16.584 1.00 90.69 125 ALA A CA 1
ATOM 984 C C . ALA A 1 125 ? 7.445 -2.655 -18.090 1.00 90.69 125 ALA A C 1
ATOM 986 O O . ALA A 1 125 ? 8.047 -1.733 -18.637 1.00 90.69 125 ALA A O 1
ATOM 987 N N . GLY A 1 126 ? 6.604 -3.450 -18.753 1.00 88.06 126 GLY A N 1
ATOM 988 C CA . GLY A 1 126 ? 6.403 -3.372 -20.203 1.00 88.06 126 GLY A CA 1
ATOM 989 C C . GLY A 1 126 ? 7.467 -4.098 -21.029 1.00 88.06 126 GLY A C 1
ATOM 990 O O . GLY A 1 126 ? 7.340 -4.141 -22.251 1.00 88.06 126 GLY A O 1
ATOM 991 N N . ASP A 1 127 ? 8.462 -4.709 -20.386 1.00 92.12 127 ASP A N 1
ATOM 992 C CA . ASP A 1 127 ? 9.424 -5.607 -21.014 1.00 92.12 127 ASP A CA 1
ATOM 993 C C . ASP A 1 127 ? 8.919 -7.054 -20.902 1.00 92.12 127 ASP A C 1
ATOM 995 O O . ASP A 1 127 ? 8.911 -7.668 -19.833 1.00 92.12 127 ASP A O 1
ATOM 999 N N . LEU A 1 128 ? 8.449 -7.601 -22.025 1.00 90.06 128 LEU A N 1
ATOM 1000 C CA . LEU A 1 128 ? 7.891 -8.951 -22.074 1.00 90.06 128 LEU A CA 1
ATOM 1001 C C . LEU A 1 128 ? 8.944 -10.050 -21.893 1.00 90.06 128 LEU A C 1
ATOM 1003 O O . LEU A 1 128 ? 8.544 -11.159 -21.526 1.00 90.06 128 LEU A O 1
ATOM 1007 N N . ASP A 1 129 ? 10.225 -9.754 -22.120 1.00 90.94 129 ASP A N 1
ATOM 1008 C CA . ASP A 1 129 ? 11.330 -10.707 -21.985 1.00 90.94 129 ASP A CA 1
ATOM 1009 C C . ASP A 1 129 ? 11.811 -10.800 -20.529 1.00 90.94 129 ASP A C 1
ATOM 1011 O O . ASP A 1 129 ? 12.274 -11.853 -20.094 1.00 90.94 129 ASP A O 1
ATOM 1015 N N . ASN A 1 130 ? 11.627 -9.729 -19.746 1.00 90.00 130 ASN A N 1
ATOM 1016 C CA . ASN A 1 130 ? 12.054 -9.634 -18.343 1.00 90.00 130 ASN A CA 1
ATOM 1017 C C . ASN A 1 130 ? 10.890 -9.581 -17.331 1.00 90.00 130 ASN A C 1
ATOM 1019 O O . ASN A 1 130 ? 11.050 -9.119 -16.201 1.00 90.00 130 ASN A O 1
ATOM 1023 N N . ARG A 1 131 ? 9.707 -10.070 -17.714 1.00 89.56 131 ARG A N 1
ATOM 1024 C CA . ARG A 1 131 ? 8.502 -10.080 -16.867 1.00 89.56 131 ARG A CA 1
ATOM 1025 C C . ARG A 1 131 ? 8.558 -11.092 -15.715 1.00 89.56 131 ARG A C 1
ATOM 1027 O O . ARG A 1 131 ? 9.150 -12.163 -15.830 1.00 89.56 131 ARG A O 1
ATOM 1034 N N . GLY A 1 132 ? 7.813 -10.818 -14.642 1.00 86.31 132 GLY A N 1
ATOM 1035 C CA . GLY A 1 132 ? 7.382 -11.829 -13.666 1.00 86.31 132 GLY A CA 1
ATOM 1036 C C . GLY A 1 132 ? 7.381 -11.368 -12.211 1.00 86.31 132 GLY A C 1
ATOM 1037 O O . GLY A 1 132 ? 6.424 -11.635 -11.487 1.00 86.31 132 GLY A O 1
ATOM 1038 N N . THR A 1 133 ? 8.423 -10.665 -11.764 1.00 87.44 133 THR A N 1
ATOM 1039 C CA . THR A 1 133 ? 8.499 -10.199 -10.369 1.00 87.44 133 THR A CA 1
ATOM 1040 C C . THR A 1 133 ? 7.713 -8.904 -10.202 1.00 87.44 133 THR A C 1
ATOM 1042 O O . THR A 1 133 ? 8.091 -7.879 -10.752 1.00 87.44 133 THR A O 1
ATOM 1045 N N . GLY A 1 134 ? 6.637 -8.945 -9.414 1.00 84.25 134 GLY A N 1
ATOM 1046 C CA . GLY A 1 134 ? 5.785 -7.778 -9.147 1.00 84.25 134 GLY A CA 1
ATOM 1047 C C . GLY A 1 134 ? 4.805 -7.427 -10.274 1.00 84.25 134 GLY A C 1
ATOM 1048 O O . GLY A 1 134 ? 3.960 -6.557 -10.087 1.00 84.25 134 GLY A O 1
ATOM 1049 N N . ASP A 1 135 ? 4.863 -8.131 -11.406 1.00 88.00 135 ASP A N 1
ATOM 1050 C CA . ASP A 1 135 ? 3.993 -7.898 -12.557 1.00 88.00 135 ASP A CA 1
ATOM 1051 C C . ASP A 1 135 ? 2.634 -8.592 -12.440 1.00 88.00 135 ASP A C 1
ATOM 1053 O O . ASP A 1 135 ? 2.489 -9.684 -11.885 1.00 88.00 135 ASP A O 1
ATOM 1057 N N . VAL A 1 136 ? 1.633 -8.007 -13.098 1.00 88.50 136 VAL A N 1
ATOM 1058 C CA . VAL A 1 136 ? 0.406 -8.731 -13.437 1.00 88.50 136 VAL A CA 1
ATOM 1059 C C . VAL A 1 136 ? 0.715 -9.694 -14.580 1.00 88.50 136 VAL A C 1
ATOM 1061 O O . VAL A 1 136 ? 1.232 -9.289 -15.624 1.00 88.50 136 VAL A O 1
ATOM 1064 N N . TRP A 1 137 ? 0.354 -10.968 -14.412 1.00 90.81 137 TRP A N 1
ATOM 1065 C CA . TRP A 1 137 ? 0.594 -12.006 -15.415 1.00 90.81 137 TRP A CA 1
ATOM 1066 C C . TRP A 1 137 ? 0.065 -11.597 -16.795 1.00 90.81 137 TRP A C 1
ATOM 1068 O O . TRP A 1 137 ? -1.144 -11.453 -17.001 1.00 90.81 137 TRP A O 1
ATOM 1078 N N . THR A 1 138 ? 0.979 -11.391 -17.745 1.00 92.31 138 THR A N 1
ATOM 1079 C CA . THR A 1 138 ? 0.699 -10.921 -19.108 1.00 92.31 138 THR A CA 1
ATOM 1080 C C . THR A 1 138 ? 1.179 -11.945 -20.116 1.00 92.31 138 THR A C 1
ATOM 1082 O O . THR A 1 138 ? 2.332 -12.358 -20.063 1.00 92.31 138 THR A O 1
ATOM 1085 N N . MET A 1 139 ? 0.276 -12.350 -21.009 1.00 94.38 139 MET A N 1
ATOM 1086 C CA . MET A 1 139 ? 0.587 -13.206 -22.147 1.00 94.38 139 MET A CA 1
ATOM 1087 C C . MET A 1 139 ? 0.580 -12.391 -23.435 1.00 94.38 139 MET A C 1
ATOM 1089 O O . MET A 1 139 ? -0.275 -11.516 -23.608 1.00 94.38 139 MET A O 1
ATOM 1093 N N . THR A 1 140 ? 1.460 -12.743 -24.369 1.00 95.25 140 THR A N 1
ATOM 1094 C CA . THR A 1 140 ? 1.306 -12.346 -25.772 1.00 95.25 140 THR A CA 1
ATOM 1095 C C . THR A 1 140 ? 0.104 -13.053 -26.399 1.00 95.25 140 THR A C 1
ATOM 1097 O O . THR A 1 140 ? -0.407 -14.057 -25.889 1.00 95.25 140 THR A O 1
ATOM 1100 N N . VAL A 1 141 ? -0.360 -12.545 -27.542 1.00 96.38 141 VAL A N 1
ATOM 1101 C CA . VAL A 1 141 ? -1.431 -13.203 -28.305 1.00 96.38 141 VAL A CA 1
ATOM 1102 C C . VAL A 1 141 ? -1.013 -14.621 -28.701 1.00 96.38 141 VAL A C 1
ATOM 1104 O O . VAL A 1 141 ? -1.800 -15.555 -28.562 1.00 96.38 141 VAL A O 1
ATOM 1107 N N . GLU A 1 142 ? 0.233 -14.796 -29.139 1.00 97.56 142 GLU A N 1
ATOM 1108 C CA . GLU A 1 142 ? 0.771 -16.095 -29.537 1.00 97.56 142 GLU A CA 1
ATOM 1109 C C . GLU A 1 142 ? 0.816 -17.085 -28.364 1.00 97.56 142 GLU A C 1
ATOM 1111 O O . GLU A 1 142 ? 0.331 -18.211 -28.493 1.00 97.56 142 GLU A O 1
ATOM 1116 N N . GLU A 1 143 ? 1.319 -16.657 -27.203 1.00 97.12 143 GLU A N 1
ATOM 1117 C CA . GLU A 1 143 ? 1.336 -17.466 -25.978 1.00 97.12 143 GLU A CA 1
ATOM 1118 C C . GLU A 1 143 ? -0.073 -17.891 -25.573 1.00 97.12 143 GLU A C 1
ATOM 1120 O O . GLU A 1 143 ? -0.318 -19.061 -25.284 1.00 97.12 143 GLU A O 1
ATOM 1125 N N . TYR A 1 144 ? -1.025 -16.957 -25.607 1.00 97.69 144 TYR A N 1
ATOM 1126 C CA . TYR A 1 144 ? -2.409 -17.228 -25.247 1.00 97.69 144 TYR A CA 1
ATOM 1127 C C . TYR A 1 144 ? -3.091 -18.213 -26.208 1.00 97.69 144 TYR A C 1
ATOM 1129 O O . TYR A 1 144 ? -3.881 -19.051 -25.769 1.00 97.69 144 TYR A O 1
ATOM 1137 N N . LEU A 1 145 ? -2.801 -18.136 -27.511 1.00 97.81 145 LEU A N 1
ATOM 1138 C CA . LEU A 1 145 ? -3.348 -19.059 -28.511 1.00 97.81 145 LEU A CA 1
ATOM 1139 C C . LEU A 1 145 ? -2.736 -20.460 -28.409 1.00 97.81 145 LEU A C 1
ATOM 1141 O O . LEU A 1 145 ? -3.453 -21.440 -28.612 1.00 97.81 145 LEU A O 1
ATOM 1145 N N . LYS A 1 146 ? -1.450 -20.555 -28.051 1.00 98.25 146 LYS A N 1
ATOM 1146 C CA . LYS A 1 146 ? -0.745 -21.824 -27.807 1.00 98.25 146 LYS A CA 1
ATOM 1147 C C . LYS A 1 146 ? -1.066 -22.440 -26.438 1.00 98.25 146 LYS A C 1
ATOM 1149 O O . LYS A 1 146 ? -0.843 -23.632 -26.239 1.00 98.25 146 LYS A O 1
ATOM 1154 N N . ALA A 1 147 ? -1.588 -21.657 -25.494 1.00 98.00 147 ALA A N 1
ATOM 1155 C CA . ALA A 1 147 ? -1.848 -22.110 -24.133 1.00 98.00 147 ALA A CA 1
ATOM 1156 C C . ALA A 1 147 ? -3.001 -23.139 -24.047 1.00 98.00 147 ALA A C 1
ATOM 1158 O O . ALA A 1 147 ? -4.035 -22.984 -24.712 1.00 98.00 147 ALA A O 1
ATOM 1159 N N . PRO A 1 148 ? -2.898 -24.148 -23.156 1.00 98.38 148 PRO A N 1
ATOM 1160 C CA . PRO A 1 148 ? -3.992 -25.071 -22.863 1.00 98.38 148 PRO A CA 1
ATOM 1161 C C . PRO A 1 148 ? -5.276 -24.345 -22.440 1.00 98.38 148 PRO A C 1
ATOM 1163 O O . PRO A 1 148 ? -5.241 -23.268 -21.839 1.00 98.38 148 PRO A O 1
ATOM 1166 N N . ARG A 1 149 ? -6.440 -24.965 -22.684 1.00 97.75 149 ARG A N 1
ATOM 1167 C CA . ARG A 1 149 ? -7.756 -24.369 -22.365 1.00 97.75 149 ARG A CA 1
ATOM 1168 C C . ARG A 1 149 ? -7.869 -23.914 -20.906 1.00 97.75 149 ARG A C 1
ATOM 1170 O O . ARG A 1 149 ? -8.413 -22.842 -20.651 1.00 97.75 149 ARG A O 1
ATOM 1177 N N . LEU A 1 150 ? -7.320 -24.689 -19.971 1.00 98.06 150 LEU A N 1
ATOM 1178 C CA . LEU A 1 150 ? -7.351 -24.358 -18.547 1.00 98.06 150 LEU A CA 1
ATOM 1179 C C . LEU A 1 150 ? -6.462 -23.151 -18.212 1.00 98.06 150 LEU A C 1
ATOM 1181 O O . LEU A 1 150 ? -6.880 -22.270 -17.468 1.00 98.06 150 LEU A O 1
ATOM 1185 N N . THR A 1 151 ? -5.285 -23.046 -18.831 1.00 97.81 151 THR A N 1
ATOM 1186 C CA . THR A 1 151 ? -4.402 -21.877 -18.708 1.00 97.81 151 THR A CA 1
ATOM 1187 C C . THR A 1 151 ? -5.076 -20.621 -19.254 1.00 97.81 151 THR A C 1
ATOM 1189 O O . THR A 1 151 ? -5.043 -19.574 -18.614 1.00 97.81 151 THR A O 1
ATOM 1192 N N . ARG A 1 152 ? -5.765 -20.725 -20.398 1.00 98.00 152 ARG A N 1
ATOM 1193 C CA . ARG A 1 152 ? -6.543 -19.614 -20.969 1.00 98.00 152 ARG A CA 1
ATOM 1194 C C . ARG A 1 152 ? -7.700 -19.191 -20.066 1.00 98.00 152 ARG A C 1
ATOM 1196 O O . ARG A 1 152 ? -7.991 -17.997 -19.993 1.00 98.00 152 ARG A O 1
ATOM 1203 N N . LEU A 1 153 ? -8.361 -20.142 -19.401 1.00 97.44 153 LEU A N 1
ATOM 1204 C CA . LEU A 1 153 ? -9.399 -19.855 -18.410 1.00 97.44 153 LEU A CA 1
ATOM 1205 C C . LEU A 1 153 ? -8.809 -19.135 -17.192 1.00 97.44 153 LEU A C 1
ATOM 1207 O O . LEU A 1 153 ? -9.313 -18.080 -16.824 1.00 97.44 153 LEU A O 1
ATOM 1211 N N . GLY A 1 154 ? -7.712 -19.645 -16.625 1.00 96.50 154 GLY A N 1
ATOM 1212 C CA . GLY A 1 154 ? -7.008 -19.004 -15.511 1.00 96.50 154 GLY A CA 1
ATOM 1213 C C . GLY A 1 154 ? -6.543 -17.588 -15.851 1.00 96.50 154 GLY A C 1
ATOM 1214 O O . GLY A 1 154 ? -6.775 -16.660 -15.081 1.00 96.50 154 GLY A O 1
ATOM 1215 N N . TYR A 1 155 ? -5.987 -17.392 -17.048 1.00 96.88 155 TYR A N 1
ATOM 1216 C CA . TYR A 1 155 ? -5.604 -16.071 -17.543 1.00 96.88 155 TYR A CA 1
ATOM 1217 C C . TYR A 1 155 ? -6.806 -15.118 -17.616 1.00 96.88 155 TYR A C 1
ATOM 1219 O O . TYR A 1 155 ? -6.729 -13.993 -17.132 1.00 96.88 155 TYR A O 1
ATOM 1227 N N . ARG A 1 156 ? -7.950 -15.569 -18.155 1.00 96.62 156 ARG A N 1
ATOM 1228 C CA . ARG A 1 156 ? -9.191 -14.770 -18.193 1.00 96.62 156 ARG A CA 1
ATOM 1229 C C . ARG A 1 156 ? -9.719 -14.432 -16.802 1.00 96.62 156 ARG A C 1
ATOM 1231 O O . ARG A 1 156 ? -10.212 -13.326 -16.619 1.00 96.62 156 ARG A O 1
ATOM 1238 N N . LEU A 1 157 ? -9.624 -15.360 -15.850 1.00 96.06 157 LEU A N 1
ATOM 1239 C CA . LEU A 1 157 ? -10.032 -15.126 -14.465 1.00 96.06 157 LEU A CA 1
ATOM 1240 C C . LEU A 1 157 ? -9.165 -14.044 -13.827 1.00 96.06 157 LEU A C 1
ATOM 1242 O O . LEU A 1 157 ? -9.702 -13.044 -13.375 1.00 96.06 157 LEU A O 1
ATOM 1246 N N . VAL A 1 158 ? -7.837 -14.175 -13.883 1.00 94.12 158 VAL A N 1
ATOM 1247 C CA . VAL A 1 158 ? -6.914 -13.159 -13.344 1.00 94.12 158 VAL A CA 1
ATOM 1248 C C . VAL A 1 158 ? -7.073 -11.806 -14.051 1.00 94.12 158 VAL A C 1
ATOM 1250 O O . VAL A 1 158 ? -6.874 -10.765 -13.433 1.00 94.12 158 VAL A O 1
ATOM 1253 N N . ARG A 1 159 ? -7.467 -11.798 -15.331 1.00 94.00 159 ARG A N 1
ATOM 1254 C CA . ARG A 1 159 ? -7.739 -10.580 -16.113 1.00 94.00 159 ARG A CA 1
ATOM 1255 C C . ARG A 1 159 ? -9.157 -10.026 -15.972 1.00 94.00 159 ARG A C 1
ATOM 1257 O O . ARG A 1 159 ? -9.435 -8.962 -16.521 1.00 94.00 159 ARG A O 1
ATOM 1264 N N . ASN A 1 160 ? -10.048 -10.698 -15.249 1.00 96.31 160 ASN A N 1
ATOM 1265 C CA . ASN A 1 160 ? -11.361 -10.154 -14.929 1.00 96.31 160 ASN A CA 1
ATOM 1266 C C . ASN A 1 160 ? -11.215 -9.057 -13.854 1.00 96.31 160 ASN A C 1
ATOM 1268 O O . ASN A 1 160 ? -10.572 -9.309 -12.835 1.00 96.31 160 ASN A O 1
ATOM 1272 N N . PRO A 1 161 ? -11.819 -7.866 -14.019 1.00 95.50 161 PRO A N 1
ATOM 1273 C CA . PRO A 1 161 ? -11.615 -6.747 -13.098 1.00 95.50 161 PRO A CA 1
ATOM 1274 C C . PRO A 1 161 ? -12.090 -7.037 -11.670 1.00 95.50 161 PRO A C 1
ATOM 1276 O O . PRO A 1 161 ? -11.423 -6.627 -10.727 1.00 95.50 161 PRO A O 1
ATOM 1279 N N . PHE A 1 162 ? -13.183 -7.782 -11.475 1.00 95.44 162 PHE A N 1
ATOM 1280 C CA . PHE A 1 162 ? -13.639 -8.134 -10.126 1.00 95.44 162 PHE A CA 1
ATOM 1281 C C . PHE A 1 162 ? -12.646 -9.063 -9.433 1.00 95.44 162 PHE A C 1
ATOM 1283 O O . PHE A 1 162 ? -12.309 -8.861 -8.270 1.00 95.44 162 PHE A O 1
ATOM 1290 N N . PHE A 1 163 ? -12.127 -10.053 -10.157 1.00 95.56 163 PHE A N 1
ATOM 1291 C CA . PHE A 1 163 ? -11.125 -10.959 -9.610 1.00 95.56 163 PHE A CA 1
ATOM 1292 C C . PHE A 1 163 ? -9.805 -10.228 -9.322 1.00 95.56 163 PHE A C 1
ATOM 1294 O O . PHE A 1 163 ? -9.238 -10.371 -8.239 1.00 95.56 163 PHE A O 1
ATOM 1301 N N . LEU A 1 164 ? -9.346 -9.398 -10.262 1.00 94.19 164 LEU A N 1
ATOM 1302 C CA . LEU A 1 164 ? -8.102 -8.639 -10.151 1.00 94.19 164 LEU A CA 1
ATOM 1303 C C . LEU A 1 164 ? -8.136 -7.588 -9.037 1.00 94.19 164 LEU A C 1
ATOM 1305 O O . LEU A 1 164 ? -7.106 -7.341 -8.422 1.00 94.19 164 LEU A O 1
ATOM 1309 N N . LEU A 1 165 ? -9.286 -6.957 -8.785 1.00 91.56 165 LEU A N 1
ATOM 1310 C CA . LEU A 1 165 ? -9.400 -5.874 -7.804 1.00 91.56 165 LEU A CA 1
ATOM 1311 C C . LEU A 1 165 ? -9.860 -6.345 -6.420 1.00 91.56 165 LEU A C 1
ATOM 1313 O O . LEU A 1 165 ? -9.602 -5.650 -5.443 1.00 91.56 165 LEU A O 1
ATOM 1317 N N . LEU A 1 166 ? -10.517 -7.503 -6.312 1.00 91.19 166 LEU A N 1
ATOM 1318 C CA . LEU A 1 166 ? -11.001 -8.023 -5.027 1.00 91.19 166 LEU A CA 1
ATOM 1319 C C . LEU A 1 166 ? -10.181 -9.221 -4.549 1.00 91.19 166 LEU A C 1
ATOM 1321 O O . LEU A 1 166 ? -9.636 -9.205 -3.448 1.00 91.19 166 LEU A O 1
ATOM 1325 N N . VAL A 1 167 ? -10.060 -10.256 -5.383 1.00 95.00 167 VAL A N 1
ATOM 1326 C CA . VAL A 1 167 ? -9.466 -11.537 -4.973 1.00 95.00 167 VAL A CA 1
ATOM 1327 C C . VAL A 1 167 ? -7.944 -11.451 -4.923 1.00 95.00 167 VAL A C 1
ATOM 1329 O O . VAL A 1 167 ? -7.341 -11.880 -3.941 1.00 95.00 167 VAL A O 1
ATOM 1332 N N . VAL A 1 168 ? -7.312 -10.875 -5.948 1.00 93.31 168 VAL A N 1
ATOM 1333 C CA . VAL A 1 168 ? -5.843 -10.779 -6.017 1.00 93.31 168 VAL A CA 1
ATOM 1334 C C . VAL A 1 168 ? -5.259 -9.935 -4.871 1.00 93.31 168 VAL A C 1
ATOM 1336 O O . VAL A 1 168 ? -4.342 -10.426 -4.212 1.00 93.31 168 VAL A O 1
ATOM 1339 N N . PRO A 1 169 ? -5.764 -8.726 -4.546 1.00 91.50 169 PRO A N 1
ATOM 1340 C CA . PRO A 1 169 ? -5.194 -7.914 -3.472 1.00 91.50 169 PRO A CA 1
ATOM 1341 C C . PRO A 1 169 ? -5.427 -8.537 -2.096 1.00 91.50 169 PRO A C 1
ATOM 1343 O O . PRO A 1 169 ? -4.538 -8.488 -1.244 1.00 91.50 169 PRO A O 1
ATOM 1346 N N . PHE A 1 170 ? -6.581 -9.183 -1.890 1.00 93.00 170 PHE A N 1
ATOM 1347 C CA . PHE A 1 170 ? -6.850 -9.957 -0.679 1.00 93.00 170 PHE A CA 1
ATOM 1348 C C . PHE A 1 170 ? -5.855 -11.114 -0.534 1.00 93.00 170 PHE A C 1
ATOM 1350 O O . PHE A 1 170 ? -5.202 -11.240 0.499 1.00 93.00 170 PHE A O 1
ATOM 1357 N N . TRP A 1 171 ? -5.672 -11.916 -1.587 1.00 94.06 171 TRP A N 1
ATOM 1358 C CA . TRP A 1 171 ? -4.709 -13.018 -1.593 1.00 94.06 171 TRP A CA 1
AT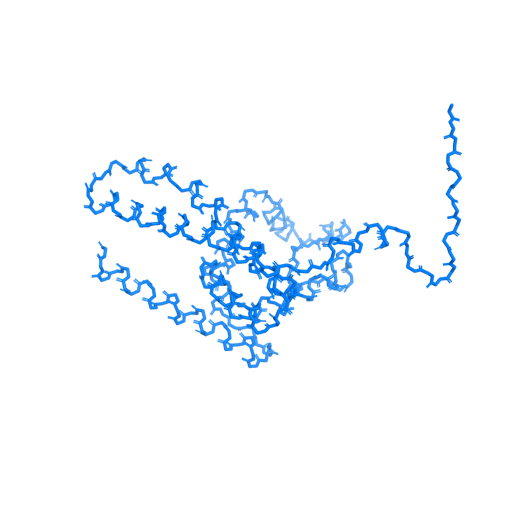OM 1359 C C . TRP A 1 171 ? -3.279 -12.537 -1.318 1.00 94.06 171 TRP A C 1
ATOM 1361 O O . TRP A 1 171 ? -2.567 -13.131 -0.508 1.00 94.06 171 TRP A O 1
ATOM 1371 N N . LEU A 1 172 ? -2.857 -11.445 -1.960 1.00 92.88 172 LEU A N 1
ATOM 1372 C CA . LEU A 1 172 ? -1.523 -10.884 -1.764 1.00 92.88 172 LEU A CA 1
ATOM 1373 C C . LEU A 1 172 ? -1.312 -10.424 -0.320 1.00 92.88 172 LEU A C 1
ATOM 1375 O O . LEU A 1 172 ? -0.381 -10.885 0.335 1.00 92.88 172 LEU A O 1
ATOM 1379 N N . SER A 1 173 ? -2.190 -9.559 0.188 1.00 91.38 173 SER A N 1
ATOM 1380 C CA . SER A 1 173 ? -2.040 -8.950 1.516 1.00 91.38 173 SER A CA 1
ATOM 1381 C C . SER A 1 173 ? -2.197 -9.954 2.664 1.00 91.38 173 SER A C 1
ATOM 1383 O O . SER A 1 173 ? -1.402 -9.933 3.613 1.00 91.38 173 SER A O 1
ATOM 1385 N N . MET A 1 174 ? -3.176 -10.862 2.571 1.00 92.56 174 MET A N 1
ATOM 1386 C CA . MET A 1 174 ? -3.507 -11.805 3.644 1.00 92.56 174 MET A CA 1
ATOM 1387 C C . MET A 1 174 ? -2.663 -13.077 3.626 1.00 92.56 174 MET A C 1
ATOM 1389 O O . MET A 1 174 ? -2.443 -13.660 4.684 1.00 92.56 174 MET A O 1
ATOM 1393 N N . ILE A 1 175 ? -2.201 -13.526 2.453 1.00 94.81 175 ILE A N 1
ATOM 1394 C CA . ILE A 1 175 ? -1.561 -14.841 2.308 1.00 94.81 175 ILE A CA 1
ATOM 1395 C C . ILE A 1 175 ? -0.154 -14.698 1.738 1.00 94.81 175 ILE A C 1
ATOM 1397 O O . ILE A 1 175 ? 0.817 -14.994 2.434 1.00 94.81 175 ILE A O 1
ATOM 1401 N N . ALA A 1 176 ? -0.012 -14.224 0.498 1.00 93.50 176 ALA A N 1
ATOM 1402 C CA . ALA A 1 176 ? 1.279 -14.268 -0.194 1.00 93.50 176 ALA A CA 1
ATOM 1403 C C . ALA A 1 176 ? 2.362 -13.455 0.537 1.00 93.50 176 ALA A C 1
ATOM 1405 O O . ALA A 1 176 ? 3.470 -13.939 0.749 1.00 93.50 176 ALA A O 1
ATOM 1406 N N . TYR A 1 177 ? 2.026 -12.253 1.008 1.00 95.38 177 TYR A N 1
ATOM 1407 C CA . TYR A 1 177 ? 2.945 -11.367 1.727 1.00 95.38 177 TYR A CA 1
ATOM 1408 C C . TYR A 1 177 ? 3.279 -11.808 3.154 1.00 95.38 177 TYR A C 1
ATOM 1410 O O . TYR A 1 177 ? 4.075 -11.148 3.823 1.00 95.38 177 TYR A O 1
ATOM 1418 N N . ARG A 1 178 ? 2.701 -12.913 3.634 1.00 96.12 178 ARG A N 1
ATOM 1419 C CA . ARG A 1 178 ? 3.057 -13.508 4.927 1.00 96.12 178 ARG A CA 1
ATOM 1420 C C . ARG A 1 178 ? 4.205 -14.512 4.804 1.00 96.12 178 ARG A C 1
ATOM 1422 O O . ARG A 1 178 ? 4.786 -14.890 5.822 1.00 96.12 178 ARG A O 1
ATOM 1429 N N . ILE A 1 179 ? 4.534 -14.934 3.581 1.00 95.00 179 ILE A N 1
ATOM 1430 C CA . ILE A 1 179 ? 5.500 -15.995 3.295 1.00 95.00 179 ILE A CA 1
ATOM 1431 C C . ILE A 1 179 ? 6.756 -15.372 2.668 1.00 95.00 179 ILE A C 1
ATOM 1433 O O . ILE A 1 179 ? 6.668 -14.777 1.595 1.00 95.00 179 ILE A O 1
ATOM 1437 N N . PRO A 1 180 ? 7.938 -15.492 3.300 1.00 92.56 180 PRO A N 1
ATOM 1438 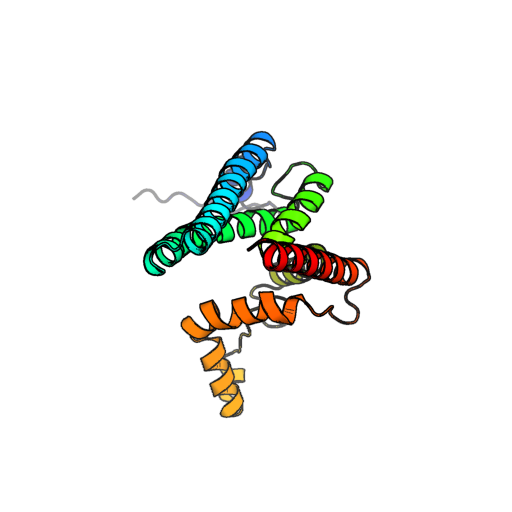C CA . PRO A 1 180 ? 9.180 -15.008 2.709 1.00 92.56 180 PRO A CA 1
ATOM 1439 C C . PRO A 1 180 ? 9.551 -15.777 1.443 1.00 92.56 180 PRO A C 1
ATOM 1441 O O . PRO A 1 180 ? 9.543 -17.009 1.430 1.00 92.56 180 PRO A O 1
ATOM 1444 N N . ASP A 1 181 ? 9.959 -15.049 0.406 1.00 86.38 181 ASP A N 1
ATOM 1445 C CA . ASP A 1 181 ? 10.514 -15.651 -0.803 1.00 86.38 181 ASP A CA 1
ATOM 1446 C C . ASP A 1 181 ? 11.908 -16.240 -0.533 1.00 86.38 181 ASP A C 1
ATOM 1448 O O . ASP A 1 181 ? 12.774 -15.603 0.087 1.00 86.38 181 ASP A O 1
ATOM 1452 N N . ARG A 1 182 ? 12.135 -17.472 -0.994 1.00 78.75 182 ARG A N 1
ATOM 1453 C CA . ARG A 1 182 ? 13.390 -18.194 -0.756 1.00 78.75 182 ARG A CA 1
ATOM 1454 C C . ARG A 1 182 ? 14.506 -17.542 -1.570 1.00 78.75 182 ARG A C 1
ATOM 1456 O O . ARG A 1 182 ? 14.404 -17.410 -2.779 1.00 78.75 182 ARG A O 1
ATOM 1463 N N . GLY A 1 183 ? 15.594 -17.153 -0.907 1.00 81.00 183 GLY A N 1
ATOM 1464 C CA . GLY A 1 183 ? 16.731 -16.500 -1.570 1.00 81.00 183 GLY A CA 1
ATOM 1465 C C . GLY A 1 183 ? 16.590 -14.983 -1.751 1.00 81.00 183 GLY A C 1
ATOM 1466 O O . GLY A 1 183 ? 17.487 -14.356 -2.304 1.00 81.00 183 GLY A O 1
ATOM 1467 N N . SER A 1 184 ? 15.531 -14.359 -1.221 1.00 84.50 184 SER A N 1
ATOM 1468 C CA . SER A 1 184 ? 15.323 -12.898 -1.278 1.00 84.50 184 SER A CA 1
ATOM 1469 C C . SER A 1 184 ? 16.265 -12.072 -0.380 1.00 84.50 184 SER A C 1
ATOM 1471 O O . SER A 1 184 ? 16.246 -10.840 -0.422 1.00 84.50 184 SER A O 1
ATOM 1473 N N . GLY A 1 185 ? 17.121 -12.737 0.402 1.00 91.12 185 GLY A N 1
ATOM 1474 C CA . GLY A 1 185 ? 18.067 -12.120 1.330 1.00 91.12 185 GLY A CA 1
ATOM 1475 C C . GLY A 1 185 ? 17.447 -11.758 2.684 1.00 91.12 185 GLY A C 1
ATOM 1476 O O . GLY A 1 185 ? 16.233 -11.621 2.838 1.00 91.12 185 GLY A O 1
ATOM 1477 N N . TRP A 1 186 ? 18.299 -11.582 3.696 1.00 88.88 186 TRP A N 1
ATOM 1478 C CA . TRP A 1 186 ? 17.863 -11.365 5.083 1.00 88.88 186 TRP A CA 1
ATOM 1479 C C . TRP A 1 186 ? 17.017 -10.102 5.286 1.00 88.88 186 TRP A C 1
ATOM 1481 O O . TRP A 1 186 ? 16.100 -10.111 6.104 1.00 88.88 186 TRP A O 1
ATOM 1491 N N . GLY A 1 187 ? 17.277 -9.027 4.536 1.00 89.81 187 GLY A N 1
ATOM 1492 C CA . GLY A 1 187 ? 16.474 -7.799 4.601 1.00 89.81 187 GLY A CA 1
ATOM 1493 C C . GLY A 1 187 ? 15.003 -8.031 4.231 1.00 89.81 187 GLY A C 1
ATOM 1494 O O . GLY A 1 187 ? 14.109 -7.629 4.969 1.00 89.81 187 GLY A O 1
ATOM 1495 N N . ALA A 1 188 ? 14.740 -8.757 3.142 1.00 92.44 188 ALA A N 1
ATOM 1496 C CA . ALA A 1 188 ? 13.378 -9.089 2.727 1.00 92.44 188 ALA A CA 1
ATOM 1497 C C . ALA A 1 188 ? 12.706 -10.062 3.710 1.00 92.44 188 ALA A C 1
ATOM 1499 O O . ALA A 1 188 ? 11.583 -9.818 4.149 1.00 92.44 188 ALA A O 1
ATOM 1500 N N . VAL A 1 189 ? 13.414 -11.121 4.121 1.00 95.25 189 VAL A N 1
ATOM 1501 C CA . VAL A 1 189 ? 12.891 -12.114 5.075 1.00 95.25 189 VAL A CA 1
ATOM 1502 C C . VAL A 1 189 ? 12.531 -11.466 6.414 1.00 95.25 189 VAL A C 1
ATOM 1504 O O . VAL A 1 189 ? 11.424 -11.662 6.917 1.00 95.25 189 VAL A O 1
ATOM 1507 N N . SER A 1 190 ? 13.433 -10.659 6.978 1.00 95.12 190 SER A N 1
ATOM 1508 C CA . SER A 1 190 ? 13.182 -9.957 8.243 1.00 95.12 190 SER A CA 1
ATOM 1509 C C . SER A 1 190 ? 12.002 -8.995 8.140 1.00 95.12 190 SER A C 1
ATOM 1511 O O . SER A 1 190 ? 11.191 -8.950 9.058 1.00 95.12 190 SER A O 1
ATOM 1513 N N . SER A 1 191 ? 11.838 -8.293 7.015 1.00 96.81 191 SER A N 1
ATOM 1514 C CA . SER A 1 191 ? 10.690 -7.412 6.802 1.00 96.81 191 SER A CA 1
ATOM 1515 C C . SER A 1 191 ? 9.356 -8.158 6.842 1.00 96.81 191 SER A C 1
ATOM 1517 O O . SER A 1 191 ? 8.428 -7.692 7.502 1.00 96.81 191 SER A O 1
ATOM 1519 N N . VAL A 1 192 ? 9.273 -9.342 6.223 1.00 97.50 192 VAL A N 1
ATOM 1520 C CA . VAL A 1 192 ? 8.079 -10.201 6.300 1.00 97.50 192 VAL A CA 1
ATOM 1521 C C . VAL A 1 192 ? 7.803 -10.630 7.741 1.00 97.50 192 VAL A C 1
ATOM 1523 O O . VAL A 1 192 ? 6.670 -10.509 8.205 1.00 97.50 192 VAL A O 1
ATOM 1526 N N . MET A 1 193 ? 8.831 -11.069 8.476 1.00 97.38 193 MET A N 1
ATOM 1527 C CA . MET A 1 193 ? 8.681 -11.475 9.879 1.00 97.38 193 MET A CA 1
ATOM 1528 C C . MET A 1 193 ? 8.240 -10.316 10.778 1.00 97.38 193 MET A C 1
ATOM 1530 O O . MET A 1 193 ? 7.325 -10.489 11.577 1.00 97.38 193 MET A O 1
ATOM 1534 N N . ILE A 1 194 ? 8.830 -9.127 10.620 1.00 97.62 194 ILE A N 1
ATOM 1535 C CA . ILE A 1 194 ? 8.445 -7.921 11.366 1.00 97.62 194 ILE A CA 1
ATOM 1536 C C . ILE A 1 194 ? 6.969 -7.603 11.126 1.00 97.62 194 ILE A C 1
ATOM 1538 O O . ILE A 1 194 ? 6.228 -7.387 12.083 1.00 97.62 194 ILE A O 1
ATOM 1542 N N . THR A 1 195 ? 6.515 -7.615 9.869 1.00 97.88 195 THR A N 1
ATOM 1543 C CA . THR A 1 195 ? 5.104 -7.364 9.558 1.00 97.88 195 THR A CA 1
ATOM 1544 C C . THR A 1 195 ? 4.199 -8.457 10.128 1.00 97.88 195 THR A C 1
ATOM 1546 O O . THR A 1 195 ? 3.169 -8.127 10.703 1.00 97.88 195 THR A O 1
ATOM 1549 N N . ASN A 1 196 ? 4.576 -9.738 10.032 1.00 98.06 196 ASN A N 1
ATOM 1550 C CA . ASN A 1 196 ? 3.802 -10.842 10.614 1.00 98.06 196 ASN A CA 1
ATOM 1551 C C . ASN A 1 196 ? 3.638 -10.684 12.131 1.00 98.06 196 ASN A C 1
ATOM 1553 O O . ASN A 1 196 ? 2.523 -10.783 12.636 1.00 98.06 196 ASN A O 1
ATOM 1557 N N . LEU A 1 197 ? 4.731 -10.407 12.847 1.00 98.25 197 LEU A N 1
ATOM 1558 C CA . LEU A 1 197 ? 4.716 -10.229 14.299 1.00 98.25 197 LEU A CA 1
ATOM 1559 C C . LEU A 1 197 ? 3.905 -8.996 14.710 1.00 98.25 197 LEU A C 1
ATOM 1561 O O . LEU A 1 197 ? 3.124 -9.069 15.655 1.00 98.25 197 LEU A O 1
ATOM 1565 N N . ALA A 1 198 ? 4.041 -7.886 13.980 1.00 98.12 198 ALA A N 1
ATOM 1566 C CA . ALA A 1 198 ? 3.259 -6.681 14.234 1.00 98.12 198 ALA A CA 1
ATOM 1567 C C . ALA A 1 198 ? 1.755 -6.927 14.042 1.00 98.12 198 ALA A C 1
ATOM 1569 O O . ALA A 1 198 ? 0.964 -6.570 14.911 1.00 98.12 198 ALA A O 1
ATOM 1570 N N . LEU A 1 199 ? 1.358 -7.578 12.943 1.00 97.12 199 LEU A N 1
ATOM 1571 C CA . LEU A 1 199 ? -0.044 -7.911 12.682 1.00 97.12 199 LEU A CA 1
ATOM 1572 C C . LEU A 1 199 ? -0.598 -8.901 13.712 1.00 97.12 199 LEU A C 1
ATOM 1574 O O . LEU A 1 199 ? -1.700 -8.695 14.210 1.00 97.12 199 LEU A O 1
ATOM 1578 N N . ALA A 1 200 ? 0.169 -9.931 14.079 1.00 97.25 200 ALA A N 1
ATOM 1579 C CA . ALA A 1 200 ? -0.218 -10.870 15.129 1.00 97.25 200 ALA A CA 1
ATOM 1580 C C . ALA A 1 200 ? -0.441 -10.151 16.468 1.00 97.25 200 ALA A C 1
ATOM 1582 O O . ALA A 1 200 ? -1.449 -10.391 17.129 1.00 97.25 200 ALA A O 1
ATOM 1583 N N . GLY A 1 201 ? 0.450 -9.226 16.838 1.00 97.38 201 GLY A N 1
ATOM 1584 C CA . GLY A 1 201 ? 0.292 -8.393 18.030 1.00 97.38 201 GLY A CA 1
ATOM 1585 C C . GLY A 1 201 ? -0.960 -7.516 17.972 1.00 97.38 201 GLY A C 1
ATOM 1586 O O . GLY A 1 201 ? -1.755 -7.539 18.907 1.00 97.38 201 GLY A O 1
ATOM 1587 N N . ILE A 1 202 ? -1.181 -6.804 16.859 1.00 94.56 202 IL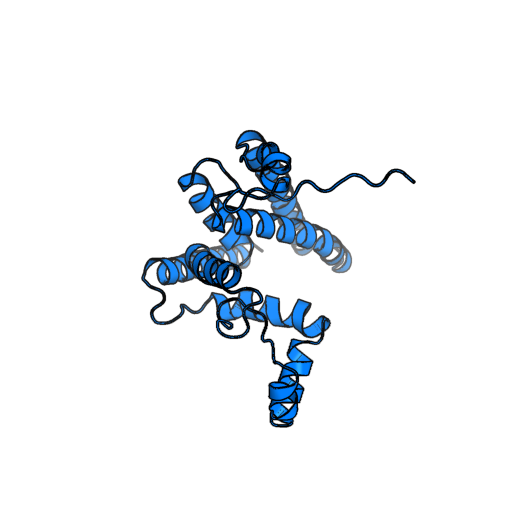E A N 1
ATOM 1588 C CA . ILE A 1 202 ? -2.369 -5.955 16.656 1.00 94.56 202 ILE A CA 1
ATOM 1589 C C . ILE A 1 202 ? -3.653 -6.778 16.786 1.00 94.56 202 ILE A C 1
ATOM 1591 O O . ILE A 1 202 ? -4.558 -6.385 17.517 1.00 94.56 202 ILE A O 1
ATOM 1595 N N . PHE A 1 203 ? -3.730 -7.930 16.118 1.00 94.12 203 PHE A N 1
ATOM 1596 C CA . PHE A 1 203 ? -4.908 -8.791 16.174 1.00 94.12 203 PHE A CA 1
ATOM 1597 C C . PHE A 1 203 ? -5.119 -9.430 17.541 1.00 94.12 203 PHE A C 1
ATOM 1599 O O . PHE A 1 203 ? -6.260 -9.557 17.970 1.00 94.12 203 PHE A O 1
ATOM 1606 N N . THR A 1 204 ? -4.043 -9.783 18.244 1.00 95.88 204 THR A N 1
ATOM 1607 C CA . THR A 1 204 ? -4.135 -10.311 19.610 1.00 95.88 204 THR A CA 1
ATOM 1608 C C . THR A 1 204 ? -4.696 -9.256 20.553 1.00 95.88 204 THR A C 1
ATOM 1610 O O . THR A 1 204 ? -5.629 -9.540 21.292 1.00 95.88 204 THR A O 1
ATOM 1613 N N . VAL A 1 205 ? -4.179 -8.023 20.499 1.00 91.88 205 VAL A N 1
ATOM 1614 C CA . VAL A 1 205 ? -4.711 -6.913 21.303 1.00 91.88 205 VAL A CA 1
ATOM 1615 C C . VAL A 1 205 ? -6.174 -6.669 20.956 1.00 91.88 205 VAL A C 1
ATOM 1617 O O . VAL A 1 205 ? -7.003 -6.664 21.857 1.00 91.88 205 VAL A O 1
ATOM 1620 N N . ALA A 1 206 ? -6.504 -6.553 19.667 1.00 88.62 206 ALA A N 1
ATOM 1621 C CA . ALA A 1 206 ? -7.877 -6.340 19.227 1.00 88.62 206 ALA A CA 1
ATOM 1622 C C . ALA A 1 206 ? -8.824 -7.423 19.769 1.00 88.62 206 ALA A C 1
ATOM 1624 O O . ALA A 1 206 ? -9.829 -7.073 20.371 1.00 88.62 206 ALA A O 1
ATOM 1625 N N . ALA A 1 207 ? -8.466 -8.706 19.650 1.00 89.81 207 ALA A N 1
ATOM 1626 C CA . ALA A 1 207 ? -9.274 -9.828 20.134 1.00 89.81 207 ALA A CA 1
ATOM 1627 C C . ALA A 1 207 ? -9.429 -9.889 21.665 1.00 89.81 207 ALA A C 1
ATOM 1629 O O . ALA A 1 207 ? -10.339 -10.548 22.159 1.00 89.81 207 ALA A O 1
ATOM 1630 N N . LEU A 1 208 ? -8.531 -9.252 22.422 1.00 89.94 208 LEU A N 1
ATOM 1631 C CA . LEU A 1 208 ? -8.607 -9.179 23.885 1.00 89.94 208 LEU A CA 1
ATOM 1632 C C . LEU A 1 208 ? -9.352 -7.934 24.386 1.00 89.94 208 LEU A C 1
ATOM 1634 O O . LEU A 1 208 ? -9.706 -7.878 25.561 1.00 89.94 208 LEU A O 1
ATOM 1638 N N . THR A 1 209 ? -9.551 -6.927 23.531 1.00 81.81 209 THR A N 1
ATOM 1639 C CA . THR A 1 209 ? -10.124 -5.622 23.917 1.00 81.81 209 THR A CA 1
ATOM 1640 C C . THR A 1 209 ? -11.464 -5.289 23.262 1.00 81.81 209 THR A C 1
ATOM 1642 O O . THR A 1 209 ? -12.132 -4.368 23.728 1.00 81.81 209 THR A O 1
ATOM 1645 N N . VAL A 1 210 ? -11.832 -5.986 22.184 1.00 78.69 210 VAL A N 1
ATOM 1646 C CA . VAL A 1 210 ? -13.055 -5.789 21.385 1.00 78.69 210 VAL A CA 1
ATOM 1647 C C . VAL A 1 210 ? -13.858 -7.077 21.386 1.00 78.69 210 VAL A C 1
ATOM 1649 O O . VAL A 1 210 ? -15.090 -6.984 21.570 1.00 78.69 210 VAL A O 1
#

pLDDT: mean 91.92, std 11.58, range [37.12, 98.69]

Radius of gyration: 21.67 Å; chains: 1; bounding box: 49×53×61 Å

Foldseek 3Di:
DDDDDDDPPDVPDDDPVCVVCVVVQAADAVVLVVLVCVLVVVLVVLVVVLVVCVVVVHDVVVSVVSVVVNVVSLVSLVVLLVCLLVVRNHPDVVVSVVSNLVSCLVLLHQRVQVSVLVVQCVVCPPPPVSDDRPDQDDDDPVRLVPDDPVVVVVNVQCVDCCCVVPVVSCCVRVPVLLDQDPPSDPRNVVSSVSSVVSNVVVVVVVVVPD